Protein AF-A0A0Q0VS68-F1 (afdb_monomer_lite)

Sequence (327 aa):
MLVLKHKFIKIIAVILISSFVLSSSVYAKMQIMSDDDLTKIDAETGITIALNTDIYLKATSIGLFTTTAETSGIVLPNVVIDGTLDTTSDNFTNPSAVNVNSTLVADVGTASGKTWLNISGINIYNPIGLTSKGIYIEDGANDRILGDLYMRGVFMGRTLTNGTSGYTPPGNTQTFTMGSLPSITVAAHAGGGLDLYASLNAYINTLEYRFRPADSSNEFKVSGIYACQSFTGTVEYPSTWVGSGNLRIGNFAYNTSYAYSLGSITTTLYASMDVGTSGGKTYLCLNLPLTGSIRVNDFQMDSTGSFGPIAVDGMTMRMVKVTLYNI

Radius of gyration: 28.25 Å; chains: 1; bounding box: 96×64×67 Å

Foldseek 3Di:
DPPPPPVVVVVVVVVVVVCVVPPPPPPPDDDDDDPVVVVVDDQPFWDKDFDWDWDKDWDQKDWDAPDPVRQWTKIFGGKIKALDQDDPDSCSVPGHTFTFGWTWTFGWDDDPNWTKGKTFTGWGLGFIKIWTAQTWTRHRPDTGRFEIWIWHGKTKFAKDAQVRVSDDFPQAHGIAHEDHTWMWMWTADDPGFIWIKTWMWIWTAKTKTAGPVHDQQAIWMFGTKTAAAFWDDDQQGNNGTHHYHTKMWFQDWDWPPPPDDDDTDTDGQTWTWHWDDDPNKIKIKIWTKIWHKIKIQWTDRGPPDIPGIDIDGGDTGRGDIDMDIDD

Secondary structure (DSSP, 8-state):
--SHHHHHHHHHHHHHHHHHHT--------PPPPHHHHTT------EEEEEEEEE-EEEEEEEEESSTT--EEEEEEEEEEE---S-SS-TTSSPPPEEEEEEEEEEEEEETTEEEEEEE-----SPEEEEEEEEEEEETTEEEEEEEEEEEEEEESS-B-TTSTT---SS--S-B---SPPEEEEEEPTTSSEEEEEEE-EEEEEEEEEETTTSTTSEEEEEEEEEESEEES-TT-GGG-EEES-EEES-EEEEE--SSSS--EEEEEPEEEEEEEETTEEEEEEE--EEEEEEEEEEEETTTEE---EEEEEEEES--EEEEE--

Structure (mmCIF, N/CA/C/O backbone):
data_AF-A0A0Q0VS68-F1
#
_entry.id   AF-A0A0Q0VS68-F1
#
loop_
_atom_site.group_PDB
_atom_site.id
_atom_site.type_symbol
_atom_site.label_atom_id
_atom_site.label_alt_id
_atom_site.label_comp_id
_atom_site.label_asym_id
_atom_site.label_entity_id
_atom_site.label_seq_id
_atom_site.pdbx_PDB_ins_code
_atom_site.Cartn_x
_atom_site.Cartn_y
_atom_site.Cartn_z
_atom_site.occupancy
_atom_site.B_iso_or_equiv
_atom_site.auth_seq_id
_atom_site.auth_comp_id
_atom_site.auth_asym_id
_atom_site.auth_atom_id
_atom_site.pdbx_PDB_model_num
ATOM 1 N N . MET A 1 1 ? 70.974 -27.867 30.641 1.00 45.47 1 MET A N 1
ATOM 2 C CA . MET A 1 1 ? 70.269 -27.204 29.519 1.00 45.47 1 MET A CA 1
ATOM 3 C C . MET A 1 1 ? 68.915 -26.681 30.005 1.00 45.47 1 MET A C 1
ATOM 5 O O . MET A 1 1 ? 67.892 -27.303 29.766 1.00 45.47 1 MET A O 1
ATOM 9 N N . LEU A 1 2 ? 68.901 -25.589 30.782 1.00 44.62 2 LEU A N 1
ATOM 10 C CA . LEU A 1 2 ? 67.657 -25.027 31.343 1.00 44.62 2 LEU A CA 1
ATOM 11 C C . LEU A 1 2 ? 67.817 -23.546 31.744 1.00 44.62 2 LEU A C 1
ATOM 13 O O . LEU A 1 2 ? 67.406 -23.130 32.815 1.00 44.62 2 LEU A O 1
ATOM 17 N N . VAL A 1 3 ? 68.452 -22.740 30.883 1.00 48.78 3 VAL A N 1
ATOM 18 C CA . VAL A 1 3 ? 68.645 -21.287 31.112 1.00 48.78 3 VAL A CA 1
ATOM 19 C C . VAL A 1 3 ? 67.939 -20.430 30.041 1.00 48.78 3 VAL A C 1
ATOM 21 O O . VAL A 1 3 ? 67.778 -19.224 30.206 1.00 48.78 3 VAL A O 1
ATOM 24 N N . LEU A 1 4 ? 67.409 -21.043 28.972 1.00 47.91 4 LEU A N 1
ATOM 25 C CA . LEU A 1 4 ? 66.726 -20.328 27.881 1.00 47.91 4 LEU A CA 1
ATOM 26 C C . LEU A 1 4 ? 65.264 -19.920 28.173 1.00 47.91 4 LEU A C 1
ATOM 28 O O . LEU A 1 4 ? 64.767 -19.000 27.528 1.00 47.91 4 LEU A O 1
ATOM 32 N N . LYS A 1 5 ? 64.570 -20.523 29.154 1.00 56.03 5 LYS A N 1
ATOM 33 C CA . LYS A 1 5 ? 63.123 -20.281 29.363 1.00 56.03 5 LYS A CA 1
ATOM 34 C C . LYS A 1 5 ? 62.789 -18.875 29.894 1.00 56.03 5 LYS A C 1
ATOM 36 O O . LYS A 1 5 ? 61.820 -18.278 29.444 1.00 56.03 5 LYS A O 1
ATOM 41 N N . HIS A 1 6 ? 63.598 -18.297 30.787 1.00 58.47 6 HIS A N 1
ATOM 42 C CA . HIS A 1 6 ? 63.267 -17.000 31.402 1.00 58.47 6 HIS A CA 1
ATOM 43 C C . HIS A 1 6 ? 63.610 -15.772 30.548 1.00 58.47 6 HIS A C 1
ATOM 45 O O . HIS A 1 6 ? 62.942 -14.750 30.683 1.00 58.47 6 HIS A O 1
ATOM 51 N N . LYS A 1 7 ? 64.622 -15.838 29.670 1.00 64.50 7 LYS A N 1
ATOM 52 C CA . LYS A 1 7 ? 64.973 -14.701 28.796 1.00 64.50 7 LYS A CA 1
ATOM 53 C C . LYS A 1 7 ? 64.001 -14.565 27.621 1.00 64.50 7 LYS A C 1
ATOM 55 O O . LYS A 1 7 ? 63.600 -13.453 27.303 1.00 64.50 7 LYS A O 1
ATOM 60 N N . PHE A 1 8 ? 63.564 -15.686 27.048 1.00 72.19 8 PHE A N 1
ATOM 61 C CA . PHE A 1 8 ? 62.603 -15.702 25.944 1.00 72.19 8 PHE A CA 1
ATOM 62 C C . PHE A 1 8 ? 61.218 -15.187 26.365 1.00 72.19 8 PHE A C 1
ATOM 64 O O . PHE A 1 8 ? 60.653 -14.327 25.699 1.00 72.19 8 PHE A O 1
ATOM 71 N N . ILE A 1 9 ? 60.720 -15.619 27.531 1.00 74.88 9 ILE A N 1
ATOM 72 C CA . ILE A 1 9 ? 59.435 -15.147 28.076 1.00 74.88 9 ILE A CA 1
ATOM 73 C C . ILE A 1 9 ? 59.473 -13.640 28.377 1.00 74.88 9 ILE A C 1
ATOM 75 O O . ILE A 1 9 ? 58.505 -12.941 28.097 1.00 74.88 9 ILE A O 1
ATOM 79 N N . LYS A 1 10 ? 60.596 -13.112 28.886 1.00 72.31 10 LYS A N 1
ATOM 80 C CA . LYS A 1 10 ? 60.757 -11.667 29.126 1.00 72.31 10 LYS A CA 1
ATOM 81 C C . LYS A 1 10 ? 60.757 -10.858 27.828 1.00 72.31 10 LYS A C 1
ATOM 83 O O . LYS A 1 10 ? 60.138 -9.804 27.789 1.00 72.31 10 LYS A O 1
ATOM 88 N N . ILE A 1 11 ? 61.402 -11.355 26.771 1.00 80.19 11 ILE A N 1
ATOM 89 C CA . ILE A 1 11 ? 61.404 -10.697 25.456 1.00 80.19 11 ILE A CA 1
ATOM 90 C C . ILE A 1 11 ? 59.991 -10.684 24.863 1.00 80.19 11 ILE A C 1
ATOM 92 O O . ILE A 1 11 ? 59.531 -9.635 24.426 1.00 80.19 11 ILE A O 1
ATOM 96 N N . ILE A 1 12 ? 59.272 -11.810 24.921 1.00 78.25 12 ILE A N 1
ATOM 97 C CA . ILE A 1 12 ? 57.881 -11.882 24.450 1.00 78.25 12 ILE A CA 1
ATOM 98 C C . ILE A 1 12 ? 56.973 -10.947 25.251 1.00 78.25 12 ILE A C 1
ATOM 100 O O . ILE A 1 12 ? 56.184 -10.225 24.652 1.00 78.25 12 ILE A O 1
ATOM 104 N N . ALA A 1 13 ? 57.104 -10.907 26.579 1.00 75.75 13 ALA A N 1
ATOM 105 C CA . ALA A 1 13 ? 56.309 -10.015 27.419 1.00 75.75 13 ALA A CA 1
ATOM 106 C C . ALA A 1 13 ? 56.577 -8.535 27.102 1.00 75.75 13 ALA A C 1
ATOM 108 O O . ALA A 1 13 ? 55.637 -7.749 27.029 1.00 75.75 13 ALA A O 1
ATOM 109 N N . VAL A 1 14 ? 57.836 -8.156 26.850 1.00 76.88 14 VAL A N 1
ATOM 110 C CA . VAL A 1 14 ? 58.187 -6.788 26.442 1.00 76.88 14 VAL A CA 1
ATOM 111 C C . VAL A 1 14 ? 57.610 -6.461 25.071 1.00 76.88 14 VAL A C 1
ATOM 113 O O . VAL A 1 14 ? 57.037 -5.388 24.924 1.00 76.88 14 VAL A O 1
ATOM 116 N N . ILE A 1 15 ? 57.685 -7.368 24.091 1.00 79.00 15 ILE A N 1
ATOM 117 C CA . ILE A 1 15 ? 57.079 -7.155 22.767 1.00 79.00 15 ILE A CA 1
ATOM 118 C C . ILE A 1 15 ? 55.560 -6.980 22.897 1.00 79.00 15 ILE A C 1
ATOM 120 O O . ILE A 1 15 ? 55.031 -6.021 22.351 1.00 79.00 15 ILE A O 1
ATOM 124 N N . LEU A 1 16 ? 54.883 -7.825 23.685 1.00 72.06 16 LEU A N 1
ATOM 125 C CA . LEU A 1 16 ? 53.435 -7.756 23.922 1.00 72.06 16 LEU A CA 1
ATOM 126 C C . LEU A 1 16 ? 53.003 -6.447 24.600 1.00 72.06 16 LEU A C 1
ATOM 128 O O . LEU A 1 16 ? 52.046 -5.810 24.158 1.00 72.06 16 LEU A O 1
ATOM 132 N N . ILE A 1 17 ? 53.731 -6.015 25.632 1.00 74.56 17 ILE A N 1
ATOM 133 C CA . ILE A 1 17 ? 53.481 -4.737 26.316 1.00 74.56 17 ILE A CA 1
ATOM 134 C C . ILE A 1 17 ? 53.756 -3.566 25.365 1.00 74.56 17 ILE A C 1
ATOM 136 O O . ILE A 1 17 ? 52.960 -2.634 25.296 1.00 74.56 17 ILE A O 1
ATOM 140 N N . SER A 1 18 ? 54.828 -3.640 24.570 1.00 69.62 18 SER A N 1
ATOM 141 C CA . SER A 1 18 ? 55.156 -2.619 23.567 1.00 69.62 18 SER A CA 1
ATOM 142 C C . SER A 1 18 ? 54.061 -2.513 22.507 1.00 69.62 18 SER A C 1
ATOM 144 O O . SER A 1 18 ? 53.659 -1.408 22.173 1.00 69.62 18 SER A O 1
ATOM 146 N N . SER A 1 19 ? 53.515 -3.635 22.026 1.00 66.00 19 SER A N 1
ATOM 147 C CA . SER A 1 19 ? 52.407 -3.635 21.063 1.00 66.00 19 SER A CA 1
ATOM 148 C C . SER A 1 19 ? 51.093 -3.107 21.641 1.00 66.00 19 SER A C 1
ATOM 150 O O . SER A 1 19 ? 50.314 -2.527 20.898 1.00 66.00 19 SER A O 1
ATOM 152 N N . PHE A 1 20 ? 50.858 -3.237 22.952 1.00 59.16 20 PHE A N 1
ATOM 153 C CA . PHE A 1 20 ? 49.687 -2.638 23.603 1.00 59.16 20 PHE A CA 1
ATOM 154 C C . PHE A 1 20 ? 49.821 -1.117 23.758 1.00 59.16 20 PHE A C 1
ATOM 156 O O . PHE A 1 20 ? 48.847 -0.396 23.550 1.00 59.16 20 PHE A O 1
ATOM 163 N N . VAL A 1 21 ? 51.018 -0.616 24.079 1.00 62.47 21 VAL A N 1
ATOM 164 C CA . VAL A 1 21 ? 51.269 0.825 24.281 1.00 62.47 21 VAL A CA 1
ATOM 165 C C . VAL A 1 21 ? 51.494 1.565 22.953 1.00 62.47 21 VAL A C 1
ATOM 167 O O . VAL A 1 21 ? 51.211 2.754 22.857 1.00 62.47 21 VAL A O 1
ATOM 170 N N . LEU A 1 22 ? 51.941 0.858 21.909 1.00 58.19 22 LEU A N 1
ATOM 171 C CA . LEU A 1 22 ? 52.084 1.366 20.539 1.00 58.19 22 LEU A CA 1
ATOM 172 C C . LEU A 1 22 ? 50.840 1.128 19.675 1.00 58.19 22 LEU A C 1
ATOM 174 O O . LEU A 1 22 ? 50.915 1.297 18.458 1.00 58.19 22 LEU A O 1
ATOM 178 N N . SER A 1 23 ? 49.704 0.758 20.278 1.00 52.66 23 SER A N 1
ATOM 179 C CA . SER A 1 23 ? 48.404 0.823 19.609 1.00 52.66 23 SER A CA 1
ATOM 180 C C . SER A 1 23 ? 48.213 2.265 19.156 1.00 52.66 23 SER A C 1
ATOM 182 O O . SER A 1 23 ? 47.898 3.138 19.962 1.00 52.66 23 SER A O 1
ATOM 184 N N . SER A 1 24 ? 48.492 2.535 17.884 1.00 52.34 24 SER A N 1
ATOM 185 C CA . SER A 1 24 ? 48.284 3.834 17.273 1.00 52.34 24 SER A CA 1
ATOM 186 C C . SER A 1 24 ? 46.821 4.187 17.470 1.00 52.34 24 SER A C 1
ATOM 188 O O . SER A 1 24 ? 45.953 3.663 16.772 1.00 52.34 24 SER A O 1
ATOM 190 N N . SER A 1 25 ? 46.541 5.055 18.436 1.00 49.94 25 SER A N 1
ATOM 191 C CA . SER A 1 25 ? 45.287 5.779 18.508 1.00 49.94 25 SER A CA 1
ATOM 192 C C . SER A 1 25 ? 45.247 6.644 17.256 1.00 49.94 25 SER A C 1
ATOM 194 O O . SER A 1 25 ? 45.722 7.779 17.259 1.00 49.94 25 SER A O 1
ATOM 196 N N . VAL A 1 26 ? 44.779 6.078 16.143 1.00 50.88 26 VAL A N 1
ATOM 197 C CA . VAL A 1 26 ? 44.477 6.839 14.939 1.00 50.88 26 VAL A CA 1
ATOM 198 C C . VAL A 1 26 ? 43.289 7.706 15.321 1.00 50.88 26 VAL A C 1
ATOM 200 O O . VAL A 1 26 ? 42.133 7.310 15.217 1.00 50.88 26 VAL A O 1
ATOM 203 N N . TYR A 1 27 ? 43.586 8.883 15.863 1.00 46.97 27 TYR A N 1
ATOM 204 C CA . TYR A 1 27 ? 42.619 9.953 15.965 1.00 46.97 27 TYR A CA 1
ATOM 205 C C . TYR A 1 27 ? 42.251 10.310 14.530 1.00 46.97 27 TYR A C 1
ATOM 207 O O . TYR A 1 27 ? 43.008 10.988 13.835 1.00 46.97 27 TYR A O 1
ATOM 215 N N . ALA A 1 28 ? 41.104 9.816 14.072 1.00 46.28 28 ALA A N 1
ATOM 216 C CA . ALA A 1 28 ? 40.479 10.294 12.855 1.00 46.28 28 ALA A CA 1
ATOM 217 C C . ALA A 1 28 ? 40.094 11.761 13.089 1.00 46.28 28 ALA A C 1
ATOM 219 O O . ALA A 1 28 ? 39.030 12.078 13.619 1.00 46.28 28 ALA A O 1
ATOM 220 N N . LYS A 1 29 ? 41.011 12.676 12.774 1.00 44.31 29 LYS A N 1
ATOM 221 C CA . LYS A 1 29 ? 40.718 14.102 12.746 1.00 44.31 29 LYS A CA 1
ATOM 222 C C . LYS A 1 29 ? 40.008 14.362 11.427 1.00 44.31 29 LYS A C 1
ATOM 224 O O . LYS A 1 29 ? 40.627 14.243 10.375 1.00 44.31 29 LYS A O 1
ATOM 229 N N . MET A 1 30 ? 38.719 14.691 11.484 1.00 54.41 30 MET A N 1
ATOM 230 C CA . MET A 1 30 ? 37.996 15.173 10.308 1.00 54.41 30 MET A CA 1
ATOM 231 C C . MET A 1 30 ? 38.750 16.387 9.751 1.00 54.41 30 MET A C 1
ATOM 233 O O . MET A 1 30 ? 38.870 17.411 10.427 1.00 54.41 30 MET A O 1
ATOM 237 N N . GLN A 1 31 ? 39.321 16.247 8.557 1.00 67.88 31 GLN A N 1
ATOM 238 C CA . GLN A 1 31 ? 39.909 17.353 7.812 1.00 67.88 31 GLN A CA 1
ATOM 239 C C . GLN A 1 31 ? 38.876 17.858 6.811 1.00 67.88 31 GLN A C 1
ATOM 241 O O . GLN A 1 31 ? 38.203 17.069 6.152 1.00 67.88 31 GLN A O 1
ATOM 246 N N . ILE A 1 32 ? 38.748 19.181 6.723 1.00 73.56 32 ILE A N 1
ATOM 247 C CA . ILE A 1 32 ? 37.995 19.824 5.648 1.00 73.56 32 ILE A CA 1
ATOM 248 C C . ILE A 1 32 ? 38.706 19.483 4.339 1.00 73.56 32 ILE A C 1
ATOM 250 O O . ILE A 1 32 ? 39.902 19.742 4.197 1.00 73.56 32 ILE A O 1
ATOM 254 N N . MET A 1 33 ? 37.970 18.865 3.424 1.00 81.25 33 MET A N 1
ATOM 255 C CA . MET A 1 33 ? 38.443 18.559 2.083 1.00 81.25 33 MET A CA 1
ATOM 256 C C . MET A 1 33 ? 38.357 19.816 1.214 1.00 81.25 33 MET A C 1
ATOM 258 O O . MET A 1 33 ? 37.419 20.598 1.362 1.00 81.25 33 MET A O 1
ATOM 262 N N . SER A 1 34 ? 39.350 20.029 0.351 1.00 84.25 34 SER A N 1
ATOM 263 C CA . SER A 1 34 ? 39.340 21.144 -0.598 1.00 84.25 34 SER A CA 1
ATOM 264 C C . SER A 1 34 ? 38.355 20.877 -1.744 1.00 84.25 34 SER A C 1
ATOM 266 O O . SER A 1 34 ? 38.086 19.719 -2.062 1.00 84.25 34 SER A O 1
ATOM 268 N N . ASP A 1 35 ? 37.843 21.923 -2.396 1.00 80.38 35 ASP A N 1
ATOM 269 C CA . ASP A 1 35 ? 36.956 21.774 -3.564 1.00 80.38 35 ASP A CA 1
ATOM 270 C C . ASP A 1 35 ? 37.639 20.992 -4.706 1.00 80.38 35 ASP A C 1
ATOM 272 O O . ASP A 1 35 ? 37.019 20.158 -5.368 1.00 80.38 35 ASP A O 1
ATOM 276 N N . ASP A 1 36 ? 38.952 21.171 -4.874 1.00 78.62 36 ASP A N 1
ATOM 277 C CA . ASP A 1 36 ? 39.771 20.432 -5.843 1.00 78.62 36 ASP A CA 1
ATOM 278 C C . ASP A 1 36 ? 39.913 18.940 -5.502 1.00 78.62 36 ASP A C 1
ATOM 280 O O . ASP A 1 36 ? 40.181 18.126 -6.382 1.00 78.62 36 ASP A O 1
ATOM 284 N N . ASP A 1 37 ? 39.754 18.557 -4.236 1.00 76.50 37 ASP A N 1
ATOM 285 C CA . ASP A 1 37 ? 39.753 17.153 -3.823 1.00 76.50 37 ASP A CA 1
ATOM 286 C C . ASP A 1 37 ? 38.339 16.564 -3.834 1.00 76.50 37 ASP A C 1
ATOM 288 O O . ASP A 1 37 ? 38.176 15.398 -4.186 1.00 76.50 37 ASP A O 1
ATOM 292 N N . LEU A 1 38 ? 37.309 17.373 -3.563 1.00 72.25 38 LEU A N 1
ATOM 293 C CA . LEU A 1 38 ? 35.905 16.990 -3.746 1.00 72.25 38 LEU A CA 1
ATOM 294 C C . LEU A 1 38 ? 35.588 16.681 -5.215 1.00 72.25 38 LEU A C 1
ATOM 296 O O . LEU A 1 38 ? 34.857 15.736 -5.490 1.00 72.25 38 LEU A O 1
ATOM 300 N N . THR A 1 39 ? 36.173 17.421 -6.161 1.00 68.50 39 THR A N 1
ATOM 301 C CA . THR A 1 39 ? 36.026 17.147 -7.606 1.00 68.50 39 THR A CA 1
ATOM 302 C C . THR A 1 39 ? 36.714 15.859 -8.067 1.00 68.50 39 THR A C 1
ATOM 304 O O . THR A 1 39 ? 36.435 15.395 -9.169 1.00 68.50 39 THR A O 1
ATOM 307 N N . LYS A 1 40 ? 37.586 15.267 -7.238 1.00 65.25 40 LYS A N 1
ATOM 308 C CA . LYS A 1 40 ? 38.221 13.958 -7.480 1.00 65.25 40 LYS A CA 1
ATOM 309 C C . LYS A 1 40 ? 37.484 12.804 -6.801 1.00 65.25 40 LYS A C 1
ATOM 311 O O . LYS A 1 40 ? 37.872 11.653 -6.994 1.00 65.25 40 LYS A O 1
ATOM 316 N N . ILE A 1 41 ? 36.471 13.087 -5.979 1.00 63.06 41 ILE A N 1
ATOM 317 C CA . ILE A 1 41 ? 35.589 12.047 -5.453 1.00 63.06 41 ILE A CA 1
ATOM 318 C C . ILE A 1 41 ? 34.634 11.648 -6.575 1.00 63.06 41 ILE A C 1
ATOM 320 O O . ILE A 1 41 ? 33.580 12.255 -6.763 1.00 63.06 41 ILE A O 1
ATOM 324 N N . ASP A 1 42 ? 34.993 10.589 -7.290 1.00 59.06 42 ASP A N 1
ATOM 325 C CA . ASP A 1 42 ? 34.033 9.832 -8.078 1.00 59.06 42 ASP A CA 1
ATOM 326 C C . ASP A 1 42 ? 33.204 8.968 -7.117 1.00 59.06 42 ASP A C 1
ATOM 328 O O . ASP A 1 42 ? 33.741 8.213 -6.301 1.00 59.06 42 ASP A O 1
ATOM 332 N N . ALA A 1 43 ? 31.878 9.109 -7.163 1.00 58.31 43 ALA A N 1
ATOM 333 C CA . ALA A 1 43 ? 30.958 8.277 -6.392 1.00 58.31 43 ALA A CA 1
ATOM 334 C C . ALA A 1 43 ? 30.983 6.848 -6.959 1.00 58.31 43 ALA A C 1
ATOM 336 O O . ALA A 1 43 ? 30.153 6.483 -7.784 1.00 58.31 43 ALA A O 1
ATOM 337 N N . GLU A 1 44 ? 31.989 6.058 -6.585 1.00 56.59 44 GLU A N 1
ATOM 338 C CA . GLU A 1 44 ? 32.262 4.795 -7.277 1.00 56.59 44 GLU A CA 1
ATOM 339 C C . GLU A 1 44 ? 31.446 3.611 -6.729 1.00 56.59 44 GLU A C 1
ATOM 341 O O . GLU A 1 44 ? 31.355 2.578 -7.383 1.00 56.59 44 GLU A O 1
ATOM 346 N N . THR A 1 45 ? 30.787 3.743 -5.568 1.00 60.91 45 THR A N 1
ATOM 347 C CA . THR A 1 45 ? 29.863 2.713 -5.054 1.00 60.91 45 THR A CA 1
ATOM 348 C C . THR A 1 45 ? 28.768 3.288 -4.149 1.00 60.91 45 THR A C 1
ATOM 350 O O . THR A 1 45 ? 29.045 3.982 -3.170 1.00 60.91 45 THR A O 1
ATOM 353 N N . GLY A 1 46 ? 27.509 2.962 -4.454 1.00 69.06 46 GLY A N 1
ATOM 354 C CA . GLY A 1 46 ? 26.372 3.188 -3.565 1.00 69.06 46 GLY A CA 1
ATOM 355 C C . GLY A 1 46 ? 26.423 2.335 -2.292 1.00 69.06 46 GLY A C 1
ATOM 356 O O . GLY A 1 46 ? 27.121 1.323 -2.203 1.00 69.06 46 GLY A O 1
ATOM 357 N N . ILE A 1 47 ? 25.643 2.725 -1.288 1.00 80.50 47 ILE A N 1
ATOM 358 C CA . ILE A 1 47 ? 25.504 1.995 -0.028 1.00 80.50 47 ILE A CA 1
ATOM 359 C C . ILE A 1 47 ? 24.453 0.898 -0.211 1.00 80.50 47 ILE A C 1
ATOM 361 O O . ILE A 1 47 ? 23.296 1.172 -0.530 1.00 80.50 47 ILE A O 1
ATOM 365 N N . THR A 1 48 ? 24.841 -0.350 0.050 1.00 82.69 48 THR A N 1
ATOM 366 C CA . THR A 1 48 ? 23.913 -1.483 0.136 1.00 82.69 48 THR A CA 1
ATOM 367 C C . THR A 1 48 ? 23.768 -1.919 1.588 1.00 82.69 48 THR A C 1
ATOM 369 O O . THR A 1 48 ? 24.754 -2.251 2.244 1.00 82.69 48 THR A O 1
ATOM 372 N N . ILE A 1 49 ? 22.536 -1.938 2.089 1.00 82.94 49 ILE A N 1
ATOM 373 C CA . ILE A 1 49 ? 22.190 -2.360 3.445 1.00 82.94 49 ILE A CA 1
ATOM 374 C C . ILE A 1 49 ? 21.288 -3.588 3.346 1.00 82.94 49 ILE A C 1
ATOM 376 O O . ILE A 1 49 ? 20.151 -3.507 2.880 1.00 82.94 49 ILE A O 1
ATOM 380 N N . ALA A 1 50 ? 21.789 -4.730 3.813 1.00 83.31 50 ALA A N 1
ATOM 381 C CA . ALA A 1 50 ? 20.965 -5.913 4.018 1.00 83.31 50 ALA A CA 1
ATOM 382 C C . ALA A 1 50 ? 20.180 -5.758 5.329 1.00 83.31 50 ALA A C 1
ATOM 384 O O . ALA A 1 50 ? 20.756 -5.710 6.416 1.00 83.31 50 ALA A O 1
ATOM 385 N N . LEU A 1 51 ? 18.862 -5.668 5.214 1.00 82.19 51 LEU A N 1
ATOM 386 C CA . LEU A 1 51 ? 17.915 -5.635 6.315 1.00 82.19 51 LEU A CA 1
ATOM 387 C C . LEU A 1 51 ? 17.305 -7.027 6.443 1.00 82.19 51 LEU A C 1
ATOM 389 O O . LEU A 1 51 ? 16.638 -7.485 5.528 1.00 82.19 51 LEU A O 1
ATOM 393 N N . ASN A 1 52 ? 17.516 -7.689 7.574 1.00 83.38 52 ASN A N 1
ATOM 394 C CA . ASN A 1 52 ? 16.739 -8.858 7.972 1.00 83.38 52 ASN A CA 1
ATOM 395 C C . ASN A 1 52 ? 16.275 -8.612 9.401 1.00 83.38 52 ASN A C 1
ATOM 397 O O . ASN A 1 52 ? 16.986 -8.918 10.357 1.00 83.38 52 ASN A O 1
ATOM 401 N N . THR A 1 53 ? 15.138 -7.938 9.524 1.00 80.38 53 THR A N 1
ATOM 402 C CA . THR A 1 53 ? 14.610 -7.494 10.809 1.00 80.38 53 THR A CA 1
ATOM 403 C C . THR A 1 53 ? 13.170 -7.925 10.967 1.00 80.38 53 THR A C 1
ATOM 405 O O . THR A 1 53 ? 12.379 -7.876 10.027 1.00 80.38 53 THR A O 1
ATOM 408 N N . ASP A 1 54 ? 12.829 -8.278 12.195 1.00 83.25 54 ASP A N 1
ATOM 409 C CA . ASP A 1 54 ? 11.459 -8.495 12.613 1.00 83.25 54 ASP A CA 1
ATOM 410 C C . ASP A 1 54 ? 10.920 -7.195 13.206 1.00 83.25 54 ASP A C 1
ATOM 412 O O . ASP A 1 54 ? 11.525 -6.597 14.097 1.00 83.25 54 ASP A O 1
ATOM 416 N N . ILE A 1 55 ? 9.793 -6.734 12.677 1.00 80.31 55 ILE A N 1
ATOM 417 C CA . ILE A 1 55 ? 9.085 -5.546 13.135 1.00 80.31 55 ILE A CA 1
ATOM 418 C C . ILE A 1 55 ? 7.772 -6.004 13.754 1.00 80.31 55 ILE A C 1
ATOM 420 O O . ILE A 1 55 ? 7.025 -6.787 13.172 1.00 80.31 55 ILE A O 1
ATOM 424 N N . TYR A 1 56 ? 7.470 -5.490 14.936 1.00 77.81 56 TYR A N 1
ATOM 425 C CA . TYR A 1 56 ? 6.125 -5.524 15.484 1.00 77.81 56 TYR A CA 1
ATOM 426 C C . TYR A 1 56 ? 5.903 -4.249 16.281 1.00 77.81 56 TYR A C 1
ATOM 428 O O . TYR A 1 56 ? 6.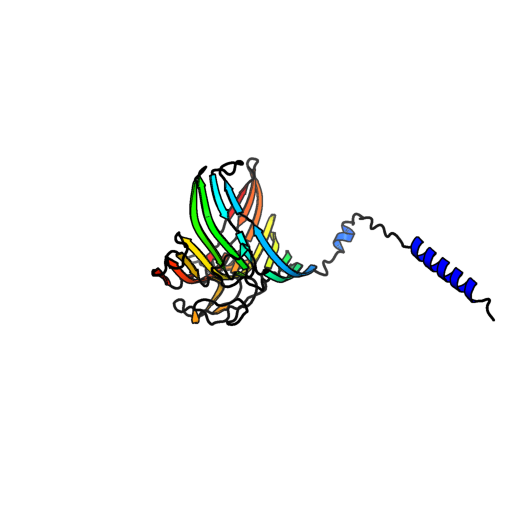819 -3.712 16.905 1.00 77.81 56 TYR A O 1
ATOM 436 N N . LEU A 1 57 ? 4.672 -3.758 16.247 1.00 83.69 57 LEU A N 1
ATOM 437 C CA . LEU A 1 57 ? 4.248 -2.632 17.061 1.00 83.69 57 LEU A CA 1
ATOM 438 C C . LEU A 1 57 ? 3.054 -3.081 17.880 1.00 83.69 57 LEU A C 1
ATOM 440 O O . LEU A 1 57 ? 2.119 -3.671 17.346 1.00 83.69 57 LEU A O 1
ATOM 444 N N . LYS A 1 58 ? 3.102 -2.787 19.177 1.00 87.81 58 LYS A N 1
ATOM 445 C CA . LYS A 1 58 ? 1.985 -2.970 20.096 1.00 87.81 58 LYS A CA 1
ATOM 446 C C . LYS A 1 58 ? 1.771 -1.663 20.830 1.00 87.81 58 LYS A C 1
ATOM 448 O O . LYS A 1 58 ? 2.684 -1.181 21.496 1.00 87.81 58 LYS A O 1
ATOM 453 N N . ALA A 1 59 ? 0.571 -1.123 20.734 1.00 88.56 59 ALA A N 1
ATOM 454 C CA . ALA A 1 59 ? 0.141 -0.002 21.545 1.00 88.56 59 ALA A CA 1
ATOM 455 C C . ALA A 1 59 ? -1.131 -0.406 22.285 1.00 88.56 59 ALA A C 1
ATOM 457 O O . ALA A 1 59 ? -2.089 -0.868 21.667 1.00 88.56 59 ALA A O 1
ATOM 458 N N . THR A 1 60 ? -1.136 -0.244 23.609 1.00 89.94 60 THR A N 1
ATOM 459 C CA . THR A 1 60 ? -2.327 -0.500 24.436 1.00 89.94 60 THR A CA 1
ATOM 460 C C . THR A 1 60 ? -3.518 0.310 23.938 1.00 89.94 60 THR A C 1
ATOM 462 O O . THR A 1 60 ? -4.630 -0.202 23.869 1.00 89.94 60 THR A O 1
ATOM 465 N N . SER A 1 61 ? -3.276 1.550 23.522 1.00 89.50 61 SER A N 1
ATOM 466 C CA . SER A 1 61 ? -4.241 2.357 22.794 1.00 89.50 61 SER A CA 1
ATOM 467 C C . SER A 1 61 ? -3.540 3.451 21.992 1.00 89.50 61 SER A C 1
ATOM 469 O O . SER A 1 61 ? -2.415 3.853 22.298 1.00 89.50 61 SER A O 1
ATOM 471 N N . ILE A 1 62 ? -4.216 3.923 20.949 1.00 91.88 62 ILE A N 1
ATOM 472 C CA . ILE A 1 62 ? -3.928 5.183 20.266 1.00 91.88 62 ILE A CA 1
ATOM 473 C C . ILE A 1 62 ? -5.219 5.994 20.302 1.00 91.88 62 ILE A C 1
ATOM 475 O O . ILE A 1 62 ? -6.269 5.486 19.912 1.00 91.88 62 ILE A O 1
ATOM 479 N N . GLY A 1 63 ? -5.151 7.239 20.769 1.00 91.81 63 GLY A N 1
ATOM 480 C CA . GLY A 1 63 ? -6.321 8.099 20.906 1.00 91.81 63 GLY A CA 1
ATOM 481 C C . GLY A 1 63 ? -6.131 9.461 20.255 1.00 91.81 63 GLY A C 1
ATOM 482 O O . GLY A 1 63 ? -5.028 10.007 20.222 1.00 91.81 63 GLY A O 1
ATOM 483 N N . LEU A 1 64 ? -7.226 10.008 19.736 1.00 93.50 64 LEU A N 1
ATOM 484 C CA . LEU A 1 64 ? -7.332 11.413 19.363 1.00 93.50 64 LEU A CA 1
ATOM 485 C C . LEU A 1 64 ? -8.340 12.062 20.299 1.00 93.50 64 LEU A C 1
ATOM 487 O O . LEU A 1 64 ? -9.540 11.798 20.206 1.00 93.50 64 LEU A O 1
ATOM 491 N N . PHE A 1 65 ? -7.830 12.906 21.188 1.00 92.88 65 PHE A N 1
ATOM 492 C CA . PHE A 1 65 ? -8.611 13.534 22.242 1.00 92.88 65 PHE A CA 1
ATOM 493 C C . PHE A 1 65 ? -8.790 15.026 21.994 1.00 92.88 65 PHE A C 1
ATOM 495 O O . PHE A 1 65 ? -7.939 15.692 21.401 1.00 92.88 65 PHE A O 1
ATOM 502 N N . THR A 1 66 ? -9.902 15.569 22.478 1.00 91.19 66 THR A N 1
ATOM 503 C CA . THR A 1 66 ? -10.197 17.005 22.375 1.00 91.19 66 THR A CA 1
ATOM 504 C C . THR A 1 66 ? -9.356 17.847 23.331 1.00 91.19 66 THR A C 1
ATOM 506 O O . THR A 1 66 ? -9.211 19.052 23.128 1.00 91.19 66 THR A O 1
ATOM 509 N N . THR A 1 67 ? -8.808 17.230 24.381 1.00 85.94 67 THR A N 1
ATOM 510 C CA . THR A 1 67 ? -7.993 17.887 25.404 1.00 85.94 67 THR A CA 1
ATOM 511 C C . THR A 1 67 ? -6.876 16.962 25.881 1.00 85.94 67 THR A C 1
ATOM 513 O O . THR A 1 67 ? -6.940 15.748 25.703 1.00 85.94 67 THR A O 1
ATOM 516 N N . THR A 1 68 ? -5.877 17.527 26.560 1.00 87.31 68 THR A N 1
ATOM 517 C CA . THR A 1 68 ? -4.788 16.768 27.200 1.00 87.31 68 THR A CA 1
ATOM 518 C C . THR A 1 68 ? -5.239 15.930 28.395 1.00 87.31 68 THR A C 1
ATOM 520 O O . THR A 1 68 ? -4.446 15.158 28.915 1.00 87.31 68 THR A O 1
ATOM 523 N N . ALA A 1 69 ? -6.470 16.119 28.878 1.00 85.56 69 ALA A N 1
ATOM 524 C CA . ALA A 1 69 ? -7.035 15.304 29.948 1.00 85.56 69 ALA A CA 1
ATOM 525 C C . ALA A 1 69 ? -7.604 13.972 29.432 1.00 85.56 69 ALA A C 1
ATOM 527 O O . ALA A 1 69 ? -8.042 13.166 30.243 1.00 85.56 69 ALA A O 1
ATOM 528 N N . GLU A 1 70 ? -7.625 13.765 28.108 1.00 88.56 70 GLU A N 1
ATOM 529 C CA . GLU A 1 70 ? -8.041 12.519 27.448 1.00 88.56 70 GLU A CA 1
ATOM 530 C C . GLU A 1 70 ? -9.474 12.063 27.779 1.00 88.56 70 GLU A C 1
ATOM 532 O O . GLU A 1 70 ? -9.847 10.933 27.529 1.00 88.56 70 GLU A O 1
ATOM 537 N N . THR A 1 71 ? -10.330 12.962 28.271 1.00 86.06 71 THR A N 1
ATOM 538 C CA . THR A 1 71 ? -11.691 12.616 28.719 1.00 86.06 71 THR 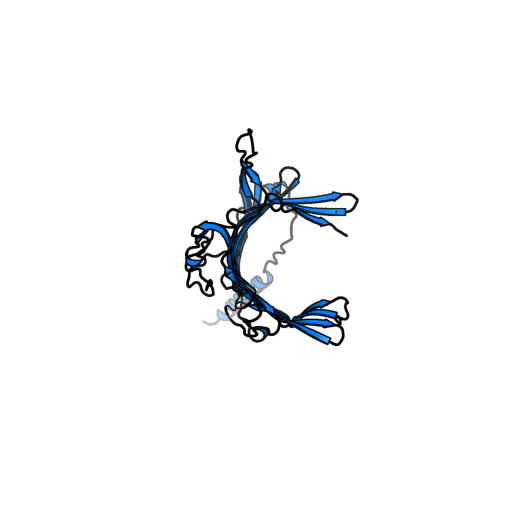A CA 1
ATOM 539 C C . THR A 1 71 ? -12.701 12.454 27.588 1.00 86.06 71 THR A C 1
ATOM 541 O O . THR A 1 71 ? -13.860 12.118 27.825 1.00 86.06 71 THR A O 1
ATOM 544 N N . SER A 1 72 ? -12.352 12.858 26.368 1.00 91.12 72 SER A N 1
ATOM 545 C CA . SER A 1 72 ? -13.263 12.788 25.228 1.00 91.12 72 SER A CA 1
ATOM 546 C C . SER A 1 72 ? -12.486 12.665 23.932 1.00 91.12 72 SER A C 1
ATOM 548 O O . SER A 1 72 ? -11.627 13.502 23.637 1.00 91.12 72 SER A O 1
ATOM 550 N N . GLY A 1 73 ? -12.783 11.636 23.150 1.00 92.19 73 GLY A N 1
ATOM 551 C CA . GLY A 1 73 ? -12.007 11.325 21.961 1.00 92.19 73 GLY A CA 1
ATOM 552 C C . GLY A 1 73 ? -12.416 10.028 21.289 1.00 92.19 73 GLY A C 1
ATOM 553 O O . GLY A 1 73 ? -13.309 9.321 21.745 1.00 92.19 73 GLY A O 1
ATOM 554 N N . ILE A 1 74 ? -11.747 9.725 20.184 1.00 93.94 74 ILE A N 1
ATOM 555 C CA . ILE A 1 74 ? -11.804 8.407 19.555 1.00 93.94 74 ILE A CA 1
ATOM 556 C C . ILE A 1 74 ? -10.572 7.620 19.975 1.00 93.94 74 ILE A C 1
ATOM 558 O O . ILE A 1 74 ? -9.451 8.124 19.880 1.00 93.94 74 ILE A O 1
ATOM 562 N N . VAL A 1 75 ? -10.784 6.386 20.419 1.00 94.19 75 VAL A N 1
ATOM 563 C CA . VAL A 1 75 ? -9.728 5.513 20.916 1.00 94.19 75 VAL A CA 1
ATOM 564 C C . VAL A 1 75 ? -9.729 4.211 20.133 1.00 94.19 75 VAL A C 1
ATOM 566 O O . VAL A 1 75 ? -10.748 3.535 19.990 1.00 94.19 75 VAL A O 1
ATOM 569 N N . LEU A 1 76 ? -8.552 3.861 19.625 1.00 93.00 76 LEU A N 1
ATOM 570 C CA . LEU A 1 76 ? -8.240 2.569 19.041 1.00 93.00 76 LEU A CA 1
ATOM 571 C C . LEU A 1 76 ? -7.476 1.777 20.105 1.00 93.00 76 LEU A C 1
ATOM 573 O O . LEU A 1 76 ? -6.285 2.030 20.301 1.00 93.00 76 LEU A O 1
ATOM 577 N N . PRO A 1 77 ? -8.122 0.860 20.835 1.00 90.94 77 PRO A N 1
ATOM 578 C CA . PRO A 1 77 ? -7.426 0.014 21.790 1.00 90.94 77 PRO A CA 1
ATOM 579 C C . PRO A 1 77 ? -6.693 -1.123 21.071 1.00 90.94 77 PRO A C 1
ATOM 581 O O . PRO A 1 77 ? -7.027 -1.499 19.940 1.00 90.94 77 PRO A O 1
ATOM 584 N N . ASN A 1 78 ? -5.707 -1.689 21.763 1.00 89.06 78 ASN A N 1
ATOM 585 C CA . ASN A 1 78 ? -4.989 -2.895 21.370 1.00 89.06 78 ASN A CA 1
ATOM 586 C C . ASN A 1 78 ? -4.478 -2.842 19.922 1.00 89.06 78 ASN A C 1
ATOM 588 O O . ASN A 1 78 ? -4.634 -3.798 19.162 1.00 89.06 78 ASN A O 1
ATOM 592 N N . VAL A 1 79 ? -3.893 -1.708 19.524 1.00 89.44 79 VAL A N 1
ATOM 593 C CA . VAL A 1 79 ? -3.373 -1.531 18.166 1.00 89.44 79 VAL A CA 1
ATOM 594 C C . VAL A 1 79 ? -2.139 -2.399 17.995 1.00 89.44 79 VAL A C 1
ATOM 596 O O . VAL A 1 79 ? -1.158 -2.280 18.736 1.00 89.44 79 VAL A O 1
ATOM 599 N N . VAL A 1 80 ? -2.187 -3.253 16.980 1.00 89.12 80 VAL A N 1
ATOM 600 C CA . VAL A 1 80 ? -1.099 -4.157 16.627 1.00 89.12 80 VAL A CA 1
ATOM 601 C C . VAL A 1 80 ? -0.743 -3.993 15.165 1.00 89.12 80 VAL A C 1
ATOM 603 O O . VAL A 1 80 ? -1.632 -4.001 14.315 1.00 89.12 80 VAL A O 1
ATOM 606 N N . ILE A 1 81 ? 0.559 -3.916 14.891 1.00 86.94 81 ILE A N 1
ATOM 607 C CA . ILE A 1 81 ? 1.127 -4.234 13.581 1.00 86.94 81 ILE A CA 1
ATOM 608 C C . ILE A 1 81 ? 1.786 -5.606 13.694 1.00 86.94 81 ILE A C 1
ATOM 610 O O . ILE A 1 81 ? 2.728 -5.765 14.477 1.00 86.94 81 ILE A O 1
ATOM 614 N N . ASP A 1 82 ? 1.291 -6.579 12.932 1.00 85.06 82 ASP A N 1
ATOM 615 C CA . ASP A 1 82 ? 1.786 -7.955 12.944 1.00 85.06 82 ASP A CA 1
ATOM 616 C C . ASP A 1 82 ? 1.883 -8.565 11.540 1.00 85.06 82 ASP A C 1
ATOM 618 O O . ASP A 1 82 ? 1.409 -8.011 10.551 1.00 85.06 82 ASP A O 1
ATOM 622 N N . GLY A 1 83 ? 2.554 -9.710 11.452 1.00 77.88 83 GLY A N 1
ATOM 623 C CA . GLY A 1 83 ? 2.627 -10.537 10.251 1.00 77.88 83 GLY A CA 1
ATOM 624 C C . GLY A 1 83 ? 1.508 -11.574 10.157 1.00 77.88 83 GLY A C 1
ATOM 625 O O . GLY A 1 83 ? 1.644 -12.547 9.413 1.00 77.88 83 GLY A O 1
ATOM 626 N N . THR A 1 84 ? 0.444 -11.446 10.957 1.00 71.75 84 THR A N 1
ATOM 627 C CA . THR A 1 84 ? -0.598 -12.473 11.031 1.00 71.75 84 THR A CA 1
ATOM 628 C C . THR A 1 84 ? -1.563 -12.317 9.864 1.00 71.75 84 THR A C 1
ATOM 630 O O . THR A 1 84 ? -1.983 -11.223 9.494 1.00 71.75 84 THR A O 1
ATOM 633 N N . LEU A 1 85 ? -1.900 -13.449 9.256 1.00 63.28 85 LEU A N 1
ATOM 634 C CA . LEU A 1 85 ? -2.537 -13.484 7.945 1.00 63.28 85 LEU A CA 1
ATOM 635 C C . LEU A 1 85 ? -4.047 -13.493 7.970 1.00 63.28 85 LEU A C 1
ATOM 637 O O . LEU A 1 85 ? -4.690 -12.918 7.093 1.00 63.28 85 LEU A O 1
ATOM 641 N N . ASP A 1 86 ? -4.589 -14.204 8.943 1.00 56.78 86 ASP A N 1
ATOM 642 C CA . ASP A 1 86 ? -5.962 -14.649 8.862 1.00 56.78 86 ASP A CA 1
ATOM 643 C C . ASP A 1 86 ? -6.447 -15.054 10.242 1.00 56.78 86 ASP A C 1
ATOM 645 O O . ASP A 1 86 ? -6.595 -16.231 10.567 1.00 56.78 86 ASP A O 1
ATOM 649 N N . THR A 1 87 ? -6.619 -14.066 11.112 1.00 53.56 87 THR A N 1
ATOM 650 C CA . THR A 1 87 ? -7.325 -14.319 12.353 1.00 53.56 87 THR A CA 1
ATOM 651 C C . THR A 1 87 ? -8.275 -13.175 12.667 1.00 53.56 87 THR A C 1
ATOM 653 O O . THR A 1 87 ? -7.927 -11.997 12.692 1.00 53.56 87 THR A O 1
ATOM 656 N N . THR A 1 88 ? -9.515 -13.547 12.971 1.00 57.31 88 THR A N 1
ATOM 657 C CA . THR A 1 88 ? -10.451 -12.712 13.723 1.00 57.31 88 THR A CA 1
ATOM 658 C C . THR A 1 88 ? -10.099 -12.716 15.212 1.00 57.31 88 THR A C 1
ATOM 660 O O . THR A 1 88 ? -10.927 -12.312 16.024 1.00 57.31 88 THR A O 1
ATOM 663 N N . SER A 1 89 ? -8.921 -13.211 15.619 1.00 59.84 89 SER A N 1
ATOM 664 C CA . SER A 1 89 ? -8.464 -13.249 17.012 1.00 59.84 89 SER A CA 1
ATOM 665 C C . SER A 1 89 ? -7.814 -11.932 17.412 1.00 59.84 89 SER A C 1
ATOM 667 O O . SER A 1 89 ? -7.389 -11.145 16.574 1.00 59.84 89 SER A O 1
ATOM 669 N N . ASP A 1 90 ? -7.825 -11.635 18.710 1.00 63.69 90 ASP A N 1
ATOM 670 C CA . ASP A 1 90 ? -7.070 -10.501 19.231 1.00 63.69 90 ASP A CA 1
ATOM 671 C C . ASP A 1 90 ? -5.579 -10.863 19.240 1.00 63.69 90 ASP A C 1
ATOM 673 O O . ASP A 1 90 ? -5.117 -11.630 20.088 1.00 63.69 90 ASP A O 1
ATOM 677 N N . ASN A 1 91 ? -4.831 -10.345 18.266 1.00 66.56 91 ASN A N 1
ATOM 678 C CA . ASN A 1 91 ? -3.395 -10.602 18.155 1.00 66.56 91 ASN A CA 1
ATOM 679 C C . ASN A 1 91 ? -2.570 -9.697 19.082 1.00 66.56 91 ASN A C 1
ATOM 681 O O . ASN A 1 91 ? -1.343 -9.770 19.085 1.00 66.56 91 ASN A O 1
ATOM 685 N N . PHE A 1 92 ? -3.217 -8.886 19.930 1.00 76.12 92 PHE A N 1
ATOM 686 C CA . PHE A 1 92 ? -2.528 -8.066 20.921 1.00 76.12 92 PHE A CA 1
ATOM 687 C C . PHE A 1 92 ? -1.765 -8.886 21.946 1.00 76.12 92 PHE A C 1
ATOM 689 O O . PHE A 1 92 ? -0.724 -8.444 22.421 1.00 76.12 92 PHE A O 1
ATOM 696 N N . THR A 1 93 ? -2.202 -10.097 22.283 1.00 78.00 93 THR A N 1
ATOM 697 C CA . THR A 1 93 ? -1.440 -10.907 23.245 1.00 78.00 93 THR A CA 1
ATOM 698 C C . THR A 1 93 ? -0.182 -11.493 22.597 1.00 78.00 93 THR A C 1
ATOM 700 O O . THR A 1 93 ? 0.910 -11.300 23.130 1.00 78.00 93 THR A O 1
ATOM 703 N N . ASN A 1 94 ? -0.313 -12.103 21.413 1.00 76.69 94 ASN A N 1
ATOM 704 C CA . ASN A 1 94 ? 0.763 -12.822 20.721 1.00 76.69 94 ASN A CA 1
ATOM 705 C C . ASN A 1 94 ? 0.838 -12.433 19.230 1.00 76.69 94 ASN A C 1
ATOM 707 O O . ASN A 1 94 ? 0.366 -13.198 18.387 1.00 76.69 94 ASN A O 1
ATOM 711 N N . PRO A 1 95 ? 1.397 -11.260 18.882 1.00 78.69 95 PRO A N 1
ATOM 712 C CA . PRO A 1 95 ? 1.525 -10.863 17.486 1.00 78.69 95 PRO A CA 1
ATOM 713 C C . PRO A 1 95 ? 2.596 -11.686 16.769 1.00 78.69 95 PRO A C 1
ATOM 715 O O . PRO A 1 95 ? 3.633 -12.023 17.344 1.00 78.69 95 PRO A O 1
ATOM 718 N N . SER A 1 96 ? 2.374 -11.953 15.485 1.00 81.38 96 SER A N 1
ATOM 719 C CA . SER A 1 96 ? 3.406 -12.503 14.603 1.00 81.38 96 SER A CA 1
ATOM 720 C C . SER A 1 96 ? 4.357 -11.392 14.152 1.00 81.38 96 SER A C 1
ATOM 722 O O . SER A 1 96 ? 3.919 -10.283 13.854 1.00 81.38 96 SER A O 1
ATOM 724 N N . ALA A 1 97 ? 5.653 -11.670 14.046 1.00 79.31 97 ALA A N 1
ATOM 725 C CA . ALA A 1 97 ? 6.599 -10.692 13.516 1.00 79.31 97 ALA A CA 1
ATOM 726 C C . ALA A 1 97 ? 6.346 -10.393 12.025 1.00 79.31 97 ALA A C 1
ATOM 728 O O . ALA A 1 97 ? 6.155 -11.305 11.216 1.00 79.31 97 ALA A O 1
ATOM 729 N N . VAL A 1 98 ? 6.418 -9.114 11.648 1.00 83.25 98 VAL A N 1
ATOM 730 C CA . VAL A 1 98 ? 6.587 -8.697 10.252 1.00 83.25 98 VAL A CA 1
ATOM 731 C C . VAL A 1 98 ? 8.067 -8.808 9.912 1.00 83.25 98 VAL A C 1
ATOM 733 O O . VAL A 1 98 ? 8.869 -7.980 10.338 1.00 83.25 98 VAL A O 1
ATOM 736 N N . ASN A 1 99 ? 8.440 -9.810 9.123 1.00 78.19 99 ASN A N 1
ATOM 737 C CA . ASN A 1 99 ? 9.814 -9.937 8.657 1.00 78.19 99 ASN A CA 1
ATOM 738 C C . ASN A 1 99 ? 10.053 -9.030 7.439 1.00 78.19 99 ASN A C 1
ATOM 740 O O . ASN A 1 99 ? 9.459 -9.217 6.368 1.00 78.19 99 ASN A O 1
ATOM 744 N N . VAL A 1 100 ? 10.942 -8.055 7.611 1.00 79.44 100 VAL A N 1
ATOM 745 C CA . VAL A 1 100 ? 11.500 -7.230 6.541 1.00 79.44 100 VAL A CA 1
ATOM 746 C C . VAL A 1 100 ? 12.863 -7.805 6.184 1.00 79.44 100 VAL A C 1
ATOM 748 O O . VAL A 1 100 ? 13.855 -7.555 6.870 1.00 79.44 100 VAL A O 1
ATOM 751 N N . ASN A 1 101 ? 12.890 -8.586 5.107 1.00 77.50 101 ASN A N 1
ATOM 752 C CA . ASN A 1 101 ? 14.105 -9.143 4.526 1.00 77.50 101 ASN A CA 1
ATOM 753 C C . ASN A 1 101 ? 14.449 -8.400 3.231 1.00 77.50 101 ASN A C 1
ATOM 755 O O . ASN A 1 101 ? 14.209 -8.902 2.145 1.00 77.50 101 ASN A O 1
ATOM 759 N N . SER A 1 102 ? 14.955 -7.177 3.332 1.00 79.31 102 SER A N 1
ATOM 760 C CA . SER A 1 102 ? 15.200 -6.304 2.184 1.00 79.31 102 SER A CA 1
ATOM 761 C C . SER A 1 102 ? 16.670 -6.039 1.946 1.00 79.31 102 SER A C 1
ATOM 763 O O . SER A 1 102 ? 17.477 -6.023 2.864 1.00 79.31 102 SER A O 1
ATOM 765 N N . THR A 1 103 ? 17.025 -5.761 0.697 1.00 83.88 103 THR A N 1
ATOM 766 C CA . THR A 1 103 ? 18.324 -5.168 0.374 1.00 83.88 103 THR A CA 1
ATOM 767 C C . THR A 1 103 ? 18.066 -3.732 -0.031 1.00 83.88 103 THR A C 1
ATOM 769 O O . THR A 1 103 ? 17.715 -3.465 -1.175 1.00 83.88 103 THR A O 1
ATOM 772 N N . LEU A 1 104 ? 18.184 -2.815 0.928 1.00 86.44 104 LEU A N 1
ATOM 773 C CA . LEU A 1 104 ? 18.070 -1.391 0.658 1.00 86.44 104 LEU A CA 1
ATOM 774 C C . LEU A 1 104 ? 19.340 -0.935 -0.064 1.00 86.44 104 LEU A C 1
ATOM 776 O O . LEU A 1 104 ? 20.440 -1.065 0.467 1.00 86.44 104 LEU A O 1
ATOM 780 N N . VAL A 1 105 ? 19.182 -0.380 -1.256 1.00 85.75 105 VAL A N 1
ATOM 781 C CA . VAL A 1 105 ? 20.268 0.201 -2.044 1.00 85.75 105 VAL A CA 1
ATOM 782 C C . VAL A 1 105 ? 20.040 1.700 -2.124 1.00 85.75 105 VAL A C 1
ATOM 784 O O . VAL A 1 105 ? 19.000 2.129 -2.625 1.00 85.75 105 VAL A O 1
ATOM 787 N N . ALA A 1 106 ? 21.000 2.478 -1.633 1.00 87.50 106 ALA A N 1
ATOM 788 C CA . ALA A 1 106 ? 21.066 3.923 -1.787 1.00 87.50 106 ALA A CA 1
ATOM 789 C C . ALA A 1 106 ? 22.290 4.262 -2.643 1.00 87.50 106 ALA A C 1
ATOM 791 O O . ALA A 1 106 ? 23.423 4.126 -2.188 1.00 87.50 106 ALA A O 1
ATOM 792 N N . ASP A 1 107 ? 22.061 4.671 -3.885 1.00 86.00 107 ASP A N 1
ATOM 793 C CA . ASP A 1 107 ? 23.113 4.879 -4.877 1.00 86.00 107 ASP A CA 1
ATOM 794 C C . ASP A 1 107 ? 23.003 6.254 -5.535 1.00 86.00 107 ASP A C 1
ATOM 796 O O . ASP A 1 107 ? 21.904 6.793 -5.688 1.00 86.00 107 ASP A O 1
ATOM 800 N N . VAL A 1 108 ? 24.145 6.815 -5.926 1.00 84.38 108 VAL A N 1
ATOM 801 C CA . VAL A 1 108 ? 24.223 8.078 -6.656 1.00 84.38 108 VAL A CA 1
ATOM 802 C C . VAL A 1 108 ? 24.675 7.784 -8.077 1.00 84.38 108 VAL A C 1
ATOM 804 O O . VAL A 1 108 ? 25.810 7.388 -8.308 1.00 84.38 108 VAL A O 1
ATOM 807 N N . GLY A 1 109 ? 23.787 8.002 -9.042 1.00 78.69 109 GLY A N 1
ATOM 808 C CA . GLY A 1 109 ? 24.058 7.726 -10.450 1.00 78.69 109 GLY A CA 1
ATOM 809 C C . GLY A 1 109 ? 23.838 8.952 -11.320 1.00 78.69 109 GLY A C 1
ATOM 810 O O . GLY A 1 109 ? 22.869 9.684 -11.136 1.00 78.69 109 GLY A O 1
ATOM 811 N N . THR A 1 110 ? 24.699 9.164 -12.314 1.00 79.75 110 THR A N 1
ATOM 812 C CA . THR A 1 110 ? 24.487 10.208 -13.325 1.00 79.75 110 THR A CA 1
ATOM 813 C C . THR A 1 110 ? 23.969 9.586 -14.615 1.00 79.75 110 THR A C 1
ATOM 815 O O . THR A 1 110 ? 24.637 8.764 -15.237 1.00 79.75 110 THR A O 1
ATOM 818 N N . ALA A 1 111 ? 22.774 9.990 -15.040 1.00 72.38 111 ALA A N 1
ATOM 819 C CA . ALA A 1 111 ? 22.159 9.541 -16.283 1.00 72.38 111 ALA A CA 1
ATOM 820 C C . ALA A 1 111 ? 21.455 10.709 -16.976 1.00 72.38 111 ALA A C 1
ATOM 822 O O . ALA A 1 111 ? 20.745 11.490 -16.341 1.00 72.38 111 ALA A O 1
ATOM 823 N N . SER A 1 112 ? 21.632 10.816 -18.297 1.00 72.19 112 SER A N 1
ATOM 824 C CA . SER A 1 112 ? 21.037 11.883 -19.123 1.00 72.19 112 SER A CA 1
ATOM 825 C C . SER A 1 112 ? 21.334 13.303 -18.608 1.00 72.19 112 SER A C 1
ATOM 827 O O . SER A 1 112 ? 20.463 14.169 -18.622 1.00 72.19 112 SER A O 1
ATOM 829 N N . GLY A 1 113 ? 22.556 13.533 -18.113 1.00 74.50 113 GLY A N 1
ATOM 830 C CA . GLY A 1 113 ? 22.997 14.838 -17.601 1.00 74.50 113 GLY A CA 1
ATOM 831 C C . GLY A 1 113 ? 22.422 15.229 -16.235 1.00 74.50 113 GLY A C 1
ATOM 832 O O . GLY A 1 113 ? 22.604 16.367 -15.813 1.00 74.50 113 GLY A O 1
ATOM 833 N N . LYS A 1 114 ? 21.735 14.312 -15.543 1.00 75.00 114 LYS A N 1
ATOM 834 C CA . LYS A 1 114 ? 21.235 14.509 -14.179 1.00 75.00 114 LYS A CA 1
ATOM 835 C C . LYS A 1 114 ? 21.888 13.515 -13.231 1.00 75.00 114 LYS A C 1
ATOM 837 O O . LYS A 1 114 ? 21.989 12.335 -13.563 1.00 75.00 114 LYS A O 1
ATOM 842 N N . THR A 1 115 ? 22.295 13.995 -12.063 1.00 82.12 115 THR A N 1
ATOM 843 C CA . THR A 1 115 ? 22.749 13.159 -10.948 1.00 82.12 115 THR A CA 1
ATOM 844 C C . THR A 1 115 ? 21.564 12.853 -10.046 1.00 82.12 115 THR A C 1
ATOM 846 O O . THR A 1 115 ? 20.847 13.759 -9.623 1.00 82.12 115 THR A O 1
ATOM 849 N N . TRP A 1 116 ? 21.358 11.573 -9.777 1.00 83.75 116 TRP A N 1
ATOM 850 C CA . TRP A 1 116 ? 20.200 11.022 -9.096 1.00 83.75 116 TRP A CA 1
ATOM 851 C C . TRP A 1 116 ? 20.633 10.303 -7.828 1.00 83.75 116 TRP A C 1
ATOM 853 O O . TRP A 1 116 ? 21.556 9.497 -7.880 1.00 83.75 116 TRP A O 1
ATOM 863 N N . LEU A 1 117 ? 19.926 10.529 -6.724 1.00 87.62 117 LEU A N 1
ATOM 864 C CA . LEU A 1 117 ? 19.987 9.668 -5.546 1.00 87.62 117 LEU A CA 1
ATOM 865 C C . LEU A 1 117 ? 18.878 8.620 -5.641 1.00 87.62 117 LEU A C 1
ATOM 867 O O . LEU A 1 117 ? 17.722 8.927 -5.352 1.00 87.62 117 LEU A O 1
ATOM 871 N N . ASN A 1 118 ? 19.215 7.399 -6.041 1.00 86.81 118 ASN A N 1
ATOM 872 C CA . ASN A 1 118 ? 18.284 6.281 -6.103 1.00 86.81 118 ASN A CA 1
ATOM 873 C C . ASN A 1 118 ? 18.258 5.520 -4.777 1.00 86.81 118 ASN A C 1
ATOM 875 O O . ASN A 1 118 ? 19.275 4.992 -4.344 1.00 86.81 118 ASN A O 1
ATOM 879 N N . ILE A 1 119 ? 17.079 5.407 -4.173 1.00 88.56 119 ILE A N 1
ATOM 880 C CA . ILE A 1 119 ? 16.814 4.587 -2.993 1.00 88.56 119 ILE A CA 1
ATOM 881 C C . ILE A 1 119 ? 15.844 3.489 -3.416 1.00 88.56 119 ILE A C 1
ATOM 883 O O . ILE A 1 119 ? 14.724 3.772 -3.835 1.00 88.56 119 ILE A O 1
ATOM 887 N N . SER A 1 120 ? 16.255 2.229 -3.331 1.00 87.00 120 SER A N 1
ATOM 888 C CA . SER A 1 120 ? 15.464 1.106 -3.839 1.00 87.00 120 SER A CA 1
ATOM 889 C C . SER A 1 120 ? 15.650 -0.167 -3.026 1.00 87.00 120 SER A C 1
ATOM 891 O O . SER A 1 120 ? 16.507 -0.238 -2.151 1.00 87.00 120 SER A O 1
ATOM 893 N N . GLY A 1 121 ? 14.834 -1.180 -3.314 1.00 80.00 121 GLY A N 1
ATOM 894 C CA . GLY A 1 121 ? 15.041 -2.533 -2.791 1.00 80.00 121 GLY A CA 1
ATOM 895 C C . GLY A 1 121 ? 14.345 -2.843 -1.467 1.00 80.00 121 GLY A C 1
ATOM 896 O O . GLY A 1 121 ? 14.570 -3.904 -0.886 1.00 80.00 121 GLY A O 1
ATOM 897 N N . ILE A 1 122 ? 13.438 -1.963 -1.034 1.00 79.44 122 ILE A N 1
ATOM 898 C CA . ILE A 1 122 ? 12.490 -2.260 0.042 1.00 79.44 122 ILE A CA 1
ATOM 899 C C . ILE A 1 122 ? 11.457 -3.261 -0.479 1.00 79.44 122 ILE A C 1
ATOM 901 O O . ILE A 1 122 ? 10.721 -2.979 -1.424 1.00 79.44 122 ILE A O 1
ATOM 905 N N . ASN A 1 123 ? 11.379 -4.422 0.158 1.00 77.12 123 ASN A N 1
ATOM 906 C CA . ASN A 1 123 ? 10.394 -5.455 -0.123 1.00 77.12 123 ASN A CA 1
ATOM 907 C C . ASN A 1 123 ? 9.887 -6.084 1.175 1.00 77.12 123 ASN A C 1
ATOM 909 O O . ASN A 1 123 ? 10.635 -6.435 2.083 1.00 77.12 123 ASN A O 1
ATOM 913 N N . ILE A 1 124 ? 8.576 -6.240 1.265 1.00 76.44 124 ILE A N 1
ATOM 914 C CA . ILE A 1 124 ? 7.962 -6.822 2.449 1.00 76.44 124 ILE A CA 1
ATOM 915 C C . ILE A 1 124 ? 7.665 -8.281 2.124 1.00 76.44 124 ILE A C 1
ATOM 917 O O . ILE A 1 124 ? 6.801 -8.588 1.297 1.00 76.44 124 ILE A O 1
ATOM 921 N N . TYR A 1 125 ? 8.459 -9.179 2.711 1.00 71.06 125 TYR A N 1
ATOM 922 C CA . TYR A 1 125 ? 8.365 -10.610 2.437 1.00 71.06 125 TYR A CA 1
ATOM 923 C C . TYR A 1 125 ? 7.150 -11.227 3.111 1.00 71.06 125 TYR A C 1
ATOM 925 O O . TYR A 1 125 ? 6.386 -11.931 2.449 1.00 71.06 125 TYR A O 1
ATOM 933 N N . ASN A 1 126 ? 6.964 -10.943 4.393 1.00 76.44 126 ASN A N 1
ATOM 934 C CA . ASN A 1 126 ? 5.773 -11.355 5.115 1.00 76.44 126 ASN A CA 1
ATOM 935 C C . ASN A 1 126 ? 4.675 -10.298 4.958 1.00 76.44 126 ASN A C 1
ATOM 937 O O . ASN A 1 126 ? 4.986 -9.131 4.756 1.00 76.44 126 ASN A O 1
ATOM 941 N N . PRO A 1 127 ? 3.396 -10.674 5.029 1.00 80.62 127 PRO A N 1
ATOM 942 C CA . PRO A 1 127 ? 2.303 -9.700 5.093 1.00 80.62 127 PRO A CA 1
ATOM 943 C C . PRO A 1 127 ? 2.528 -8.670 6.211 1.00 80.62 127 PRO A C 1
ATOM 945 O O . PRO A 1 127 ? 3.058 -9.004 7.269 1.00 80.62 127 PRO A O 1
ATOM 948 N N . ILE A 1 128 ? 2.044 -7.446 6.016 1.00 86.62 128 ILE A N 1
ATOM 949 C CA . ILE A 1 128 ? 1.754 -6.535 7.128 1.00 86.62 128 ILE A CA 1
ATOM 950 C C . ILE A 1 128 ? 0.252 -6.550 7.393 1.00 86.62 128 ILE A C 1
ATOM 952 O O . ILE A 1 128 ? -0.556 -6.421 6.469 1.00 86.62 128 ILE A O 1
ATOM 956 N N . GLY A 1 129 ? -0.107 -6.701 8.660 1.00 86.69 129 GLY A N 1
ATOM 957 C CA . GLY A 1 129 ? -1.439 -6.499 9.197 1.00 86.69 129 GLY A CA 1
ATOM 958 C C . GLY A 1 129 ? -1.474 -5.312 10.156 1.00 86.69 129 GLY A C 1
ATOM 959 O O . GLY A 1 129 ? -0.482 -4.998 10.812 1.00 86.69 129 GLY A O 1
ATOM 960 N N . LEU A 1 130 ? -2.628 -4.655 10.236 1.00 88.44 130 LEU A N 1
ATOM 961 C CA . LEU A 1 130 ? -2.989 -3.724 11.299 1.00 88.44 130 LEU A CA 1
ATOM 962 C C . LEU A 1 130 ? -4.340 -4.148 11.861 1.00 88.44 130 LEU A C 1
ATOM 964 O O . LEU A 1 130 ? -5.288 -4.351 11.105 1.00 88.44 130 LEU A O 1
ATOM 968 N N . THR A 1 131 ? -4.436 -4.271 13.181 1.00 88.31 131 THR A N 1
ATOM 969 C CA . THR A 1 131 ? -5.692 -4.621 13.853 1.00 88.31 131 THR A CA 1
ATOM 970 C C . THR A 1 131 ? -5.924 -3.724 15.061 1.00 88.31 131 THR A C 1
ATOM 972 O O . THR A 1 131 ? -4.989 -3.425 15.802 1.00 88.31 131 THR A O 1
ATOM 975 N N . SER A 1 132 ? -7.178 -3.320 15.263 1.00 90.44 132 SER A N 1
ATOM 976 C CA . SER A 1 132 ? -7.685 -2.738 16.508 1.00 90.44 132 SER A CA 1
ATOM 977 C C . SER A 1 132 ? -9.118 -3.214 16.726 1.00 90.44 132 SER A C 1
ATOM 979 O O . SER A 1 132 ? -9.919 -3.221 15.790 1.00 90.44 132 SER A O 1
ATOM 981 N N . LYS A 1 133 ? -9.442 -3.635 17.949 1.00 88.56 133 LYS A N 1
ATOM 982 C CA . LYS A 1 133 ? -10.733 -4.251 18.275 1.00 88.56 133 LYS A CA 1
ATOM 983 C C . LYS A 1 133 ? -11.461 -3.500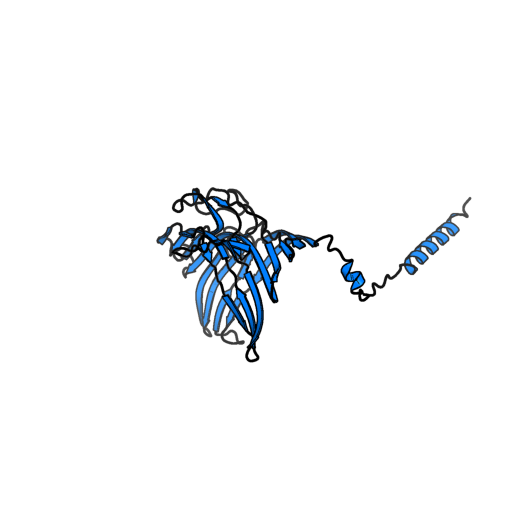 19.361 1.00 88.56 133 LYS A C 1
ATOM 985 O O . LYS A 1 133 ? -10.876 -3.222 20.398 1.00 88.56 133 LYS A O 1
ATOM 990 N N . GLY A 1 134 ? -12.747 -3.253 19.166 1.00 90.19 134 GLY A N 1
ATOM 991 C CA . GLY A 1 134 ? -13.552 -2.499 20.112 1.00 90.19 134 GLY A CA 1
ATOM 992 C C . GLY A 1 134 ? -13.176 -1.022 20.137 1.00 90.19 134 GLY A C 1
ATOM 993 O O . GLY A 1 134 ? -13.170 -0.425 21.206 1.00 90.19 134 GLY A O 1
ATOM 994 N N . ILE A 1 135 ? -12.871 -0.441 18.973 1.00 92.88 135 ILE A N 1
ATOM 995 C CA . ILE A 1 135 ? -12.716 1.006 18.789 1.00 92.88 135 ILE A CA 1
ATOM 996 C C . ILE A 1 135 ? -13.908 1.692 19.436 1.00 92.88 135 ILE A C 1
ATOM 998 O O . ILE A 1 135 ? -15.052 1.307 19.179 1.00 92.88 135 ILE A O 1
ATOM 1002 N N . TYR A 1 136 ? -13.652 2.700 20.258 1.00 93.88 136 TYR A N 1
ATOM 1003 C CA . TYR A 1 136 ? -14.694 3.376 21.009 1.00 93.88 136 TYR A CA 1
ATOM 1004 C C . TYR A 1 136 ? -14.537 4.891 20.971 1.00 93.88 136 TYR A C 1
ATOM 1006 O O . TYR A 1 136 ? -13.459 5.429 20.717 1.00 93.88 136 TYR A O 1
ATOM 1014 N N . ILE A 1 137 ? -15.656 5.576 21.186 1.00 93.56 137 ILE A N 1
ATOM 1015 C CA . ILE A 1 137 ? -15.674 6.996 21.522 1.00 93.56 137 ILE A CA 1
ATOM 1016 C C . ILE A 1 137 ? -15.804 7.094 23.032 1.00 93.56 137 ILE A C 1
ATOM 1018 O O . ILE A 1 137 ? -16.738 6.522 23.597 1.00 93.56 137 ILE A O 1
ATOM 1022 N N . GLU A 1 138 ? -14.891 7.830 23.643 1.00 92.50 138 GLU A N 1
ATOM 1023 C CA . GLU A 1 138 ? -14.984 8.259 25.031 1.00 92.50 138 GLU A CA 1
ATOM 1024 C C . GLU A 1 138 ? -15.699 9.614 25.072 1.00 92.50 138 GLU A C 1
ATOM 1026 O O . GLU A 1 138 ? -15.357 10.536 24.325 1.00 92.50 138 GLU A O 1
ATOM 1031 N N . ASP A 1 139 ? -16.724 9.722 25.912 1.00 88.31 139 ASP A N 1
ATOM 1032 C CA . ASP A 1 139 ? -17.482 10.949 26.168 1.00 88.31 139 ASP A CA 1
ATOM 1033 C C . ASP A 1 139 ? -17.655 11.128 27.683 1.00 88.31 139 ASP A C 1
ATOM 1035 O O . ASP A 1 139 ? -18.680 10.785 28.290 1.00 88.31 139 ASP A O 1
ATOM 1039 N N . GLY A 1 140 ? -16.578 11.591 28.317 1.00 83.69 140 GLY A N 1
ATOM 1040 C CA . GLY A 1 140 ? -16.482 11.802 29.752 1.00 83.69 140 GLY A CA 1
ATOM 1041 C C . GLY A 1 140 ? -16.444 10.481 30.509 1.00 83.69 140 GLY A C 1
ATOM 1042 O O . GLY A 1 140 ? -15.389 9.897 30.693 1.00 83.69 140 GLY A O 1
ATOM 1043 N N . ALA A 1 141 ? -17.604 10.032 30.986 1.00 81.44 141 ALA A N 1
ATOM 1044 C CA . ALA A 1 141 ? -17.742 8.786 31.746 1.00 81.44 141 ALA A CA 1
ATOM 1045 C C . ALA A 1 141 ? -18.355 7.638 30.925 1.00 81.44 141 ALA A C 1
ATOM 1047 O O . ALA A 1 141 ? -18.635 6.575 31.478 1.00 81.44 141 ALA A O 1
ATOM 1048 N N . ASN A 1 142 ? -18.641 7.863 29.638 1.00 87.62 142 ASN A N 1
ATOM 1049 C CA . ASN A 1 142 ? -19.333 6.897 28.793 1.00 87.62 142 ASN A CA 1
ATOM 1050 C C . ASN A 1 142 ? -18.460 6.460 27.621 1.00 87.62 142 ASN A C 1
ATOM 1052 O O . ASN A 1 142 ? -18.072 7.292 26.802 1.00 87.62 142 ASN A O 1
ATOM 1056 N N . ASP A 1 143 ? -18.303 5.146 27.474 1.00 90.69 143 ASP A N 1
ATOM 1057 C CA . ASP A 1 143 ? -17.663 4.545 26.308 1.00 90.69 143 ASP A CA 1
ATOM 1058 C C . ASP A 1 143 ? -18.709 4.013 25.332 1.00 90.69 143 ASP A C 1
ATOM 1060 O O . ASP A 1 143 ? -19.615 3.244 25.680 1.00 90.69 143 ASP A O 1
ATOM 1064 N N . ARG A 1 144 ? -18.569 4.393 24.063 1.00 91.94 144 ARG A N 1
ATOM 1065 C CA . ARG A 1 144 ? -19.391 3.885 22.963 1.00 91.94 144 ARG A CA 1
ATOM 1066 C C . ARG A 1 144 ? -18.529 3.104 21.992 1.00 91.94 144 ARG A C 1
ATOM 1068 O O . ARG A 1 144 ? -17.868 3.690 21.141 1.00 91.94 144 ARG A O 1
ATOM 1075 N N . ILE A 1 145 ? -18.585 1.778 22.091 1.00 92.06 145 ILE A N 1
ATOM 1076 C CA . ILE A 1 145 ? -17.925 0.876 21.142 1.00 92.06 145 ILE A CA 1
ATOM 1077 C C . ILE A 1 145 ? -18.575 1.022 19.764 1.00 92.06 145 ILE A C 1
ATOM 1079 O O . ILE A 1 145 ? -19.777 0.784 19.615 1.00 92.06 145 ILE A O 1
ATOM 1083 N N . LEU A 1 146 ? -17.759 1.374 18.777 1.00 91.69 146 LEU A N 1
ATOM 1084 C CA . LEU A 1 146 ? -18.118 1.520 17.374 1.00 91.69 146 LEU A CA 1
ATOM 1085 C C . LEU A 1 146 ? -17.960 0.200 16.610 1.00 91.69 146 LEU A C 1
ATOM 1087 O O . LEU A 1 146 ? -18.855 -0.181 15.855 1.00 91.69 146 LEU A O 1
ATOM 1091 N N . GLY A 1 147 ? -16.846 -0.508 16.827 1.00 92.12 147 GLY A N 1
ATOM 1092 C CA . GLY A 1 147 ? -16.519 -1.690 16.036 1.00 92.12 147 GLY A CA 1
ATOM 1093 C C . GLY A 1 147 ? -15.042 -2.070 16.034 1.00 92.12 147 GLY A C 1
ATOM 1094 O O . GLY A 1 147 ? -14.273 -1.624 16.883 1.00 92.12 147 GLY A O 1
ATOM 1095 N N . ASP A 1 148 ? -14.652 -2.862 15.041 1.00 91.38 148 ASP A N 1
ATOM 1096 C CA . ASP A 1 148 ? -13.283 -3.339 14.843 1.00 91.38 148 ASP A CA 1
ATOM 1097 C C . ASP A 1 148 ? -12.726 -2.869 13.497 1.00 91.38 148 ASP A C 1
ATOM 1099 O O . ASP A 1 148 ? -13.458 -2.797 12.511 1.00 91.38 148 ASP A O 1
ATOM 1103 N N . LEU A 1 149 ? -11.418 -2.621 13.437 1.00 90.88 149 LEU A N 1
ATOM 1104 C CA . LEU A 1 149 ? -10.684 -2.301 12.216 1.00 90.88 149 LEU A CA 1
ATOM 1105 C C . LEU A 1 149 ? -9.629 -3.369 11.936 1.00 90.88 149 LEU A C 1
ATOM 1107 O O . LEU A 1 149 ? -8.807 -3.689 12.799 1.00 90.88 149 LEU A O 1
ATOM 1111 N N . TYR A 1 150 ? -9.602 -3.839 10.693 1.00 88.88 150 TYR A N 1
ATOM 1112 C CA . TYR A 1 150 ? -8.615 -4.778 10.190 1.00 88.88 150 TYR A CA 1
ATOM 1113 C C . TYR A 1 150 ? -8.074 -4.314 8.835 1.00 88.88 150 TYR A C 1
ATOM 1115 O O . TYR A 1 150 ? -8.815 -4.053 7.890 1.00 88.88 150 TYR A O 1
ATOM 1123 N N . MET A 1 151 ? -6.755 -4.278 8.713 1.00 89.69 151 MET A N 1
ATOM 1124 C CA . MET A 1 151 ? -6.048 -4.274 7.438 1.00 89.69 151 MET A CA 1
ATOM 1125 C C . MET A 1 151 ? -5.185 -5.526 7.419 1.00 89.69 151 MET A C 1
ATOM 1127 O O . MET A 1 151 ? -4.411 -5.740 8.346 1.00 89.69 151 MET A O 1
ATOM 1131 N N . ARG A 1 152 ? -5.321 -6.377 6.405 1.00 85.75 152 ARG A N 1
ATOM 1132 C CA . ARG A 1 152 ? -4.629 -7.671 6.361 1.00 85.75 152 ARG A CA 1
ATOM 1133 C C . ARG A 1 152 ? -3.879 -7.852 5.057 1.00 85.75 152 ARG A C 1
ATOM 1135 O O . ARG A 1 152 ? -4.347 -7.435 3.996 1.00 85.75 152 ARG A O 1
ATOM 1142 N N . GLY A 1 153 ? -2.748 -8.548 5.145 1.00 83.62 153 GLY A N 1
ATOM 1143 C CA . GLY A 1 153 ? -2.002 -9.021 3.986 1.00 83.62 153 GLY A CA 1
ATOM 1144 C C . GLY A 1 153 ? -1.546 -7.895 3.070 1.00 83.62 153 GLY A C 1
ATOM 1145 O O . GLY A 1 153 ? -1.798 -7.963 1.870 1.00 83.62 153 GLY A O 1
ATOM 1146 N N . VAL A 1 154 ? -0.927 -6.851 3.627 1.00 87.81 154 VAL A N 1
ATOM 1147 C CA . VAL A 1 154 ? -0.261 -5.818 2.831 1.00 87.81 154 VAL A CA 1
ATOM 1148 C C . VAL A 1 154 ? 1.096 -6.350 2.382 1.00 87.81 154 VAL A C 1
ATOM 1150 O O . VAL A 1 154 ? 1.955 -6.664 3.204 1.00 87.81 154 VAL A O 1
ATOM 1153 N N . PHE A 1 155 ? 1.294 -6.424 1.074 1.00 86.62 155 PHE A N 1
ATOM 1154 C CA . PHE A 1 155 ? 2.547 -6.793 0.433 1.00 86.62 155 PHE A CA 1
ATOM 1155 C C . PHE A 1 155 ? 2.990 -5.673 -0.495 1.00 86.62 155 PHE A C 1
ATOM 1157 O O . PHE A 1 155 ? 2.183 -5.097 -1.226 1.00 86.62 155 PHE A O 1
ATOM 1164 N N . MET A 1 156 ? 4.292 -5.405 -0.504 1.00 86.38 156 MET A N 1
ATOM 1165 C CA . MET A 1 156 ? 4.908 -4.444 -1.411 1.00 86.38 156 MET A CA 1
ATOM 1166 C C . MET A 1 156 ? 6.237 -4.989 -1.902 1.00 86.38 156 MET A C 1
ATOM 1168 O O . MET A 1 156 ? 6.987 -5.600 -1.138 1.00 86.38 156 MET A O 1
ATOM 1172 N N . GLY A 1 157 ? 6.554 -4.735 -3.167 1.00 79.94 157 GLY A N 1
ATOM 1173 C CA . GLY A 1 157 ? 7.901 -4.988 -3.656 1.00 79.94 157 GLY A CA 1
ATOM 1174 C C . GLY A 1 157 ? 8.252 -6.461 -3.847 1.00 79.94 157 GLY A C 1
ATOM 1175 O O . GLY A 1 157 ? 9.433 -6.803 -3.804 1.00 79.94 157 GLY A O 1
ATOM 1176 N N . ARG A 1 158 ? 7.262 -7.339 -4.068 1.00 80.06 158 ARG A N 1
ATOM 1177 C CA . ARG A 1 158 ? 7.507 -8.741 -4.448 1.00 80.06 158 ARG A CA 1
ATOM 1178 C C . ARG A 1 158 ? 6.452 -9.308 -5.395 1.00 80.06 158 ARG A C 1
ATOM 1180 O O . ARG A 1 158 ? 5.337 -8.796 -5.482 1.00 80.06 158 ARG A O 1
ATOM 1187 N N . THR A 1 159 ? 6.825 -10.372 -6.107 1.00 86.50 159 THR A N 1
ATOM 1188 C CA . THR A 1 159 ? 5.905 -11.134 -6.958 1.00 86.50 159 THR A CA 1
ATOM 1189 C C . THR A 1 159 ? 5.105 -12.057 -6.053 1.00 86.50 159 THR A C 1
ATOM 1191 O O . THR A 1 159 ? 5.678 -12.730 -5.191 1.00 86.50 159 THR A O 1
ATOM 1194 N N . LEU A 1 160 ? 3.791 -12.075 -6.244 1.00 85.06 160 LEU A N 1
ATOM 1195 C CA . LEU A 1 160 ? 2.862 -12.900 -5.483 1.00 85.06 160 LEU A CA 1
ATOM 1196 C C . LEU A 1 160 ? 2.276 -13.936 -6.433 1.00 85.06 160 LEU A C 1
ATOM 1198 O O . LEU A 1 160 ? 1.593 -13.599 -7.392 1.00 85.06 160 LEU A O 1
ATOM 1202 N N . THR A 1 161 ? 2.587 -15.202 -6.194 1.00 85.88 161 THR A N 1
ATOM 1203 C CA . THR A 1 161 ? 1.983 -16.337 -6.908 1.00 85.88 161 THR A CA 1
ATOM 1204 C C . THR A 1 161 ? 1.084 -17.091 -5.944 1.00 85.88 161 THR A C 1
ATOM 1206 O O . THR A 1 161 ? 1.381 -17.115 -4.748 1.00 85.88 161 THR A O 1
ATOM 1209 N N . ASN A 1 162 ? 0.016 -17.718 -6.439 1.00 75.00 162 ASN A N 1
ATOM 1210 C CA . ASN A 1 162 ? -0.813 -18.603 -5.625 1.00 75.00 162 ASN A CA 1
ATOM 1211 C C . ASN A 1 162 ? 0.068 -19.631 -4.881 1.00 75.00 162 ASN A C 1
ATOM 1213 O O . ASN A 1 162 ? 0.910 -20.286 -5.495 1.00 75.00 162 ASN A O 1
ATOM 1217 N N . GLY A 1 163 ? -0.065 -19.705 -3.553 1.00 71.56 163 GLY A N 1
ATOM 1218 C CA . GLY A 1 163 ? 0.816 -20.489 -2.675 1.00 71.56 163 GLY A CA 1
ATOM 1219 C C . GLY A 1 163 ? 2.009 -19.727 -2.078 1.00 71.56 163 GLY A C 1
ATOM 1220 O O . GLY A 1 163 ? 2.757 -20.295 -1.284 1.00 71.56 163 GLY A O 1
ATOM 1221 N N . THR A 1 164 ? 2.194 -18.441 -2.400 1.00 78.88 164 THR A N 1
ATOM 1222 C CA . THR A 1 164 ? 3.110 -17.574 -1.639 1.00 78.88 164 THR A CA 1
ATOM 1223 C C . THR A 1 164 ? 2.627 -17.525 -0.192 1.00 78.88 164 THR A C 1
ATOM 1225 O O . THR A 1 164 ? 1.447 -17.281 0.049 1.00 78.88 164 THR A O 1
ATOM 1228 N N . SER A 1 165 ? 3.522 -17.772 0.771 1.00 73.62 165 SER A N 1
ATOM 1229 C CA . SER A 1 165 ? 3.156 -17.755 2.192 1.00 73.62 165 SER A CA 1
ATOM 1230 C C . SER A 1 165 ? 2.475 -16.436 2.538 1.00 73.62 165 SER A C 1
ATOM 1232 O O . SER A 1 165 ? 3.036 -15.359 2.324 1.00 73.62 165 SER A O 1
ATOM 1234 N N . GLY A 1 166 ? 1.240 -16.533 3.019 1.00 67.56 166 GLY A N 1
ATOM 1235 C CA . GLY A 1 166 ? 0.451 -15.373 3.379 1.00 67.56 166 GLY A CA 1
ATOM 1236 C C . GLY A 1 166 ? -0.248 -14.615 2.261 1.00 67.56 166 GLY A C 1
ATOM 1237 O O . GLY A 1 166 ? -0.884 -13.587 2.488 1.00 67.56 166 GLY A O 1
ATOM 1238 N N . TYR A 1 167 ? -0.180 -15.137 1.053 1.00 74.19 167 TYR A N 1
ATOM 1239 C CA . TYR A 1 167 ? -0.943 -14.643 -0.068 1.00 74.19 167 TYR A CA 1
ATOM 1240 C C . TYR A 1 167 ? -2.022 -15.666 -0.419 1.00 74.19 167 TYR A C 1
ATOM 1242 O O . TYR A 1 167 ? -1.766 -16.643 -1.122 1.00 74.19 167 TYR A O 1
ATOM 1250 N N . THR A 1 168 ? -3.235 -15.412 0.063 1.00 74.75 168 THR A N 1
ATOM 1251 C CA . THR A 1 168 ? -4.436 -16.167 -0.311 1.00 74.75 168 THR A CA 1
ATOM 1252 C C . THR A 1 168 ? -5.456 -15.179 -0.851 1.00 74.75 168 THR A C 1
ATOM 1254 O O . THR A 1 168 ? -6.375 -14.782 -0.134 1.00 74.75 168 THR A O 1
ATOM 1257 N N . PRO A 1 169 ? -5.255 -14.684 -2.079 1.00 74.88 169 PRO A N 1
ATOM 1258 C CA . PRO A 1 169 ? -6.153 -13.698 -2.630 1.00 74.88 169 PRO A CA 1
ATOM 1259 C C . PRO A 1 169 ? -7.569 -14.250 -2.791 1.00 74.88 169 PRO A C 1
ATOM 1261 O O . PRO A 1 169 ? -7.748 -15.342 -3.336 1.00 74.88 169 PRO A O 1
ATOM 1264 N N . PRO A 1 170 ? -8.594 -13.500 -2.365 1.00 76.00 170 PRO A N 1
ATOM 1265 C CA . PRO A 1 170 ? -9.961 -13.875 -2.656 1.00 76.00 170 PRO A CA 1
ATOM 1266 C C . PRO A 1 170 ? -10.163 -13.816 -4.172 1.00 76.00 170 PRO A C 1
ATOM 1268 O O . PRO A 1 170 ? -9.809 -12.831 -4.814 1.00 76.00 170 PRO A O 1
ATOM 1271 N N . GLY A 1 171 ? -10.668 -14.906 -4.750 1.00 72.69 171 GLY A N 1
ATOM 1272 C CA . GLY A 1 171 ? -11.058 -14.999 -6.160 1.00 72.69 171 GLY A CA 1
ATOM 1273 C C . GLY A 1 171 ? -9.921 -15.068 -7.189 1.00 72.69 171 GLY A C 1
ATOM 1274 O O . GLY A 1 171 ? -10.106 -15.708 -8.223 1.00 72.69 171 GLY A O 1
ATOM 1275 N N . ASN A 1 172 ? -8.751 -14.474 -6.942 1.00 75.69 172 ASN A N 1
ATOM 1276 C CA . ASN A 1 172 ? -7.627 -14.514 -7.882 1.00 75.69 172 ASN A CA 1
ATOM 1277 C C . ASN A 1 172 ? -6.801 -15.803 -7.720 1.00 75.69 172 ASN A C 1
ATOM 1279 O O . ASN A 1 172 ? -6.436 -16.187 -6.620 1.00 75.69 172 ASN A O 1
ATOM 1283 N N . THR A 1 173 ? -6.465 -16.472 -8.819 1.00 77.81 173 THR A N 1
ATOM 1284 C CA . THR A 1 173 ? -5.585 -17.661 -8.803 1.00 77.81 173 THR A CA 1
ATOM 1285 C C . THR A 1 173 ? -4.281 -17.448 -9.570 1.00 77.81 173 THR A C 1
ATOM 1287 O O . THR A 1 173 ? -3.434 -18.340 -9.612 1.00 77.81 173 THR A O 1
ATOM 1290 N N . GLN A 1 174 ? -4.114 -16.267 -10.164 1.00 82.44 174 GLN A N 1
ATOM 1291 C CA . GLN A 1 174 ? -3.007 -15.907 -11.035 1.00 82.44 174 GLN A CA 1
ATOM 1292 C C . GLN A 1 174 ? -1.843 -15.283 -10.267 1.00 82.44 174 GLN A C 1
ATOM 1294 O O . GLN A 1 174 ? -1.953 -14.866 -9.113 1.00 82.44 174 GLN A O 1
ATOM 1299 N N . THR A 1 175 ? -0.706 -15.187 -10.954 1.00 81.81 175 THR A N 1
ATOM 1300 C CA . THR A 1 175 ? 0.470 -14.481 -10.457 1.00 81.81 175 THR A CA 1
ATOM 1301 C C . THR A 1 175 ? 0.322 -12.972 -10.636 1.00 81.81 175 THR A C 1
ATOM 1303 O O . THR A 1 175 ? 0.167 -12.462 -11.746 1.00 81.81 175 THR A O 1
ATOM 1306 N N . PHE A 1 176 ? 0.469 -12.241 -9.537 1.00 83.94 176 PHE A N 1
ATOM 1307 C CA . PHE A 1 176 ? 0.686 -10.804 -9.522 1.00 83.94 176 PHE A CA 1
ATOM 1308 C C . PHE A 1 176 ? 2.191 -10.527 -9.590 1.00 83.94 176 PHE A C 1
ATOM 1310 O O . PHE A 1 176 ? 2.920 -10.685 -8.606 1.00 83.94 176 PHE A O 1
ATOM 1317 N N . THR A 1 177 ? 2.672 -10.170 -10.781 1.00 83.75 177 THR A N 1
ATOM 1318 C CA . THR A 1 177 ? 4.108 -10.053 -11.058 1.00 83.75 177 THR A CA 1
ATOM 1319 C C . THR A 1 177 ? 4.593 -8.637 -10.798 1.00 83.75 177 THR A C 1
ATOM 1321 O O . THR A 1 177 ? 3.977 -7.661 -11.227 1.00 83.75 177 THR A O 1
ATOM 1324 N N . MET A 1 178 ? 5.734 -8.517 -10.128 1.00 70.81 178 MET A N 1
ATOM 1325 C CA . MET A 1 178 ? 6.427 -7.240 -10.025 1.00 70.81 178 MET A CA 1
ATOM 1326 C C . MET A 1 178 ? 6.897 -6.692 -11.363 1.00 70.81 178 MET A C 1
ATOM 1328 O O . MET A 1 178 ? 7.286 -7.440 -12.256 1.00 70.81 178 MET A O 1
ATOM 1332 N N . GLY A 1 179 ? 6.995 -5.364 -11.433 1.00 71.19 179 GLY A N 1
ATOM 1333 C CA . GLY A 1 179 ? 8.010 -4.733 -12.268 1.00 71.19 179 GLY A CA 1
ATOM 1334 C C . GLY A 1 179 ? 9.393 -4.804 -11.609 1.00 71.19 179 GLY A C 1
ATOM 1335 O O . GLY A 1 179 ? 9.887 -5.868 -11.244 1.00 71.19 179 GLY A O 1
ATOM 1336 N N . SER A 1 180 ? 10.023 -3.646 -11.444 1.00 78.19 180 SER A N 1
ATOM 1337 C CA . SER A 1 180 ? 11.255 -3.482 -10.667 1.00 78.19 180 SER A CA 1
ATOM 1338 C C . SER A 1 180 ? 10.969 -3.430 -9.164 1.00 78.19 180 SER A C 1
ATOM 1340 O O . SER A 1 180 ? 9.842 -3.149 -8.760 1.00 78.19 180 SER A O 1
ATOM 1342 N N . LEU A 1 181 ? 11.990 -3.620 -8.322 1.00 82.19 181 LEU A N 1
ATOM 1343 C CA . LEU A 1 181 ? 11.865 -3.328 -6.889 1.00 82.19 181 LEU A CA 1
ATOM 1344 C C . LEU A 1 181 ? 11.357 -1.891 -6.674 1.00 82.19 181 LEU A C 1
ATOM 1346 O O . LEU A 1 181 ? 11.676 -1.018 -7.493 1.00 82.19 181 LEU A O 1
ATOM 1350 N N . PRO A 1 182 ? 10.573 -1.631 -5.610 1.00 87.19 182 PRO A N 1
ATOM 1351 C CA . PRO A 1 182 ? 10.116 -0.291 -5.315 1.00 87.19 182 PRO A CA 1
ATOM 1352 C C . PRO A 1 182 ? 11.313 0.632 -5.163 1.00 87.19 182 PRO A C 1
ATOM 1354 O O . PRO A 1 182 ? 12.338 0.262 -4.577 1.00 87.19 182 PRO A O 1
ATOM 1357 N N . SER A 1 183 ? 11.178 1.823 -5.720 1.00 88.12 183 SER A N 1
ATOM 1358 C CA . SER A 1 183 ? 12.234 2.818 -5.718 1.00 88.12 183 SER A CA 1
ATOM 1359 C C . SER A 1 183 ? 11.654 4.198 -5.513 1.00 88.12 183 SER A C 1
ATOM 1361 O O . SER A 1 183 ? 10.534 4.485 -5.936 1.00 88.12 183 SER A O 1
ATOM 1363 N N . ILE A 1 184 ? 12.439 5.042 -4.863 1.00 89.81 184 ILE A N 1
ATOM 1364 C CA . ILE A 1 184 ? 12.283 6.486 -4.826 1.00 89.81 184 ILE A CA 1
ATOM 1365 C C . ILE A 1 184 ? 13.586 7.051 -5.352 1.00 89.81 184 ILE A C 1
ATOM 1367 O O . ILE A 1 184 ? 14.669 6.561 -5.034 1.00 89.81 184 ILE A O 1
ATOM 1371 N N . THR A 1 185 ? 13.519 8.090 -6.157 1.00 87.06 185 THR A N 1
ATOM 1372 C CA . THR A 1 185 ? 14.727 8.790 -6.549 1.00 87.06 185 THR A CA 1
ATOM 1373 C C . THR A 1 185 ? 14.466 10.255 -6.729 1.00 87.06 185 THR A C 1
ATOM 1375 O O . THR A 1 185 ? 13.369 10.675 -7.097 1.00 87.06 185 THR A O 1
ATOM 1378 N N . VAL A 1 186 ? 15.515 11.010 -6.449 1.00 88.56 186 VAL A N 1
ATOM 1379 C CA . VAL A 1 186 ? 15.505 12.454 -6.432 1.00 88.56 186 VAL A CA 1
ATOM 1380 C C . VAL A 1 186 ? 16.686 12.972 -7.246 1.00 88.56 186 VAL A C 1
ATOM 1382 O O . VAL A 1 186 ? 17.787 12.430 -7.147 1.00 88.56 186 VAL A O 1
ATOM 1385 N N . ALA A 1 187 ? 16.469 14.021 -8.032 1.00 85.94 187 ALA A N 1
ATOM 1386 C CA . ALA A 1 187 ? 17.531 14.828 -8.633 1.00 85.94 187 ALA A CA 1
ATOM 1387 C C . ALA A 1 187 ? 17.153 16.305 -8.627 1.00 85.94 187 ALA A C 1
ATOM 1389 O O . ALA A 1 187 ? 16.013 16.668 -8.355 1.00 85.94 187 ALA A O 1
ATOM 1390 N N . ALA A 1 188 ? 18.107 17.163 -8.975 1.00 81.94 188 ALA A N 1
ATOM 1391 C CA . ALA A 1 188 ? 17.824 18.567 -9.234 1.00 81.94 188 ALA A CA 1
ATOM 1392 C C . ALA A 1 188 ? 16.888 18.731 -10.448 1.00 81.94 188 ALA A C 1
ATOM 1394 O O . ALA A 1 188 ? 17.103 18.124 -11.503 1.00 81.94 188 ALA A O 1
ATOM 1395 N N . HIS A 1 189 ? 15.873 19.585 -10.305 1.00 78.81 189 HIS A N 1
ATOM 1396 C CA . HIS A 1 189 ? 15.021 20.009 -11.412 1.00 78.81 189 HIS A CA 1
ATOM 1397 C C . HIS A 1 189 ? 15.672 21.165 -12.187 1.00 78.81 189 HIS A C 1
ATOM 1399 O O . HIS A 1 189 ? 16.330 22.041 -11.617 1.00 78.81 189 HIS A O 1
ATOM 1405 N N . ALA A 1 190 ? 15.482 21.187 -13.508 1.00 70.00 190 ALA A N 1
ATOM 1406 C CA . ALA A 1 190 ? 15.997 22.262 -14.349 1.00 70.00 190 ALA A CA 1
ATOM 1407 C C . ALA A 1 190 ? 15.249 23.572 -14.047 1.00 70.00 190 ALA A C 1
ATOM 1409 O O . ALA A 1 190 ? 14.046 23.658 -14.263 1.00 70.00 190 ALA A O 1
ATOM 1410 N N . GLY A 1 191 ? 15.964 24.594 -13.569 1.00 66.38 191 GLY A N 1
ATOM 1411 C CA . GLY A 1 191 ? 15.367 25.879 -13.177 1.00 66.38 191 GLY A CA 1
ATOM 1412 C C . GLY A 1 191 ? 15.071 26.030 -11.680 1.00 66.38 191 GLY A C 1
ATOM 1413 O O . GLY A 1 191 ? 14.556 27.072 -11.289 1.00 66.38 191 GLY A O 1
ATOM 1414 N N . GLY A 1 192 ? 15.446 25.046 -10.851 1.00 68.88 192 GLY A N 1
ATOM 1415 C CA . GLY A 1 192 ? 15.274 25.070 -9.393 1.00 68.88 192 GLY A CA 1
ATOM 1416 C C . GLY A 1 192 ? 14.277 24.018 -8.896 1.00 68.88 192 GLY A C 1
ATOM 1417 O O . GLY A 1 192 ? 13.367 23.629 -9.623 1.00 68.88 192 GLY A O 1
ATOM 1418 N N . GLY A 1 193 ? 14.470 23.541 -7.663 1.00 77.19 193 GLY A N 1
ATOM 1419 C CA . GLY A 1 193 ? 13.664 22.477 -7.051 1.00 77.19 193 GLY A CA 1
ATOM 1420 C C . GLY A 1 193 ? 14.217 21.064 -7.277 1.00 77.19 193 GLY A C 1
ATOM 1421 O O . GLY A 1 193 ? 15.359 20.881 -7.708 1.00 77.19 193 GLY A O 1
ATOM 1422 N N . LEU A 1 194 ? 13.401 20.056 -6.963 1.00 85.50 194 LEU A N 1
ATOM 1423 C CA . LEU A 1 194 ? 13.756 18.640 -7.075 1.00 85.50 194 LEU A CA 1
ATOM 1424 C C . LEU A 1 194 ? 12.784 17.897 -7.995 1.00 85.50 194 LEU A C 1
ATOM 1426 O O . LEU A 1 194 ? 11.567 18.013 -7.846 1.00 85.50 194 LEU A O 1
ATOM 1430 N N . ASP A 1 195 ? 13.331 17.094 -8.903 1.00 83.56 195 ASP A N 1
ATOM 1431 C CA . ASP A 1 195 ? 12.606 16.042 -9.602 1.00 83.56 195 ASP A CA 1
ATOM 1432 C C . ASP A 1 195 ? 12.544 14.806 -8.713 1.00 83.56 195 ASP A C 1
ATOM 1434 O O . ASP A 1 195 ? 13.565 14.358 -8.194 1.00 83.56 195 ASP A O 1
ATOM 1438 N N . LEU A 1 196 ? 11.355 14.232 -8.585 1.00 86.75 196 LEU A N 1
ATOM 1439 C CA . LEU A 1 196 ? 11.096 13.004 -7.856 1.00 86.75 196 LEU A CA 1
ATOM 1440 C C . LEU A 1 196 ? 10.494 11.959 -8.795 1.00 86.75 196 LEU A C 1
ATOM 1442 O O . LEU A 1 196 ? 9.663 12.254 -9.660 1.00 86.75 196 LEU A O 1
ATOM 1446 N N . TYR A 1 197 ? 10.889 10.711 -8.590 1.00 87.44 197 TYR A N 1
ATOM 1447 C CA . TYR A 1 197 ? 10.152 9.570 -9.094 1.00 87.44 197 TYR A CA 1
ATOM 1448 C C . TYR A 1 197 ? 10.016 8.504 -8.030 1.00 87.44 197 TYR A C 1
ATOM 1450 O O . TYR A 1 197 ? 10.940 8.252 -7.263 1.00 87.44 197 TYR A O 1
ATOM 1458 N N . ALA A 1 198 ? 8.854 7.870 -8.004 1.00 90.00 198 ALA A N 1
ATOM 1459 C CA . ALA A 1 198 ? 8.639 6.695 -7.189 1.00 90.00 198 ALA A CA 1
ATOM 1460 C C . ALA A 1 198 ? 7.938 5.619 -8.005 1.00 90.00 198 ALA A C 1
ATOM 1462 O O . ALA A 1 198 ? 7.081 5.916 -8.839 1.00 90.00 198 ALA A O 1
ATOM 1463 N N . SER A 1 199 ? 8.293 4.363 -7.764 1.00 90.12 199 SER A N 1
ATOM 1464 C CA . SER A 1 199 ? 7.582 3.230 -8.339 1.00 90.12 199 SER A CA 1
ATOM 1465 C C . SER A 1 199 ? 7.291 2.197 -7.268 1.00 90.12 199 SER A C 1
ATOM 1467 O O . SER A 1 199 ? 8.156 1.905 -6.444 1.00 90.12 199 SER A O 1
ATOM 1469 N N . LEU A 1 200 ? 6.073 1.658 -7.259 1.00 88.69 200 LEU A N 1
ATOM 1470 C CA . LEU A 1 200 ? 5.700 0.584 -6.345 1.00 88.69 200 LEU A CA 1
ATOM 1471 C C . LEU A 1 200 ? 4.629 -0.316 -6.961 1.00 88.69 200 LEU A C 1
ATOM 1473 O O . LEU A 1 200 ? 3.837 0.118 -7.794 1.00 88.69 200 LEU A O 1
ATOM 1477 N N . ASN A 1 201 ? 4.576 -1.563 -6.522 1.00 87.56 201 ASN A N 1
ATOM 1478 C CA . ASN A 1 201 ? 3.383 -2.384 -6.638 1.00 87.56 201 ASN A CA 1
ATOM 1479 C C . ASN A 1 201 ? 2.920 -2.756 -5.229 1.00 87.56 201 ASN A C 1
ATOM 1481 O O . ASN A 1 201 ? 3.733 -2.927 -4.316 1.00 87.56 201 ASN A O 1
ATOM 1485 N N . ALA A 1 202 ? 1.613 -2.828 -5.043 1.00 89.56 202 ALA A N 1
ATOM 1486 C CA . ALA A 1 202 ? 1.043 -3.186 -3.760 1.00 89.56 202 ALA A CA 1
ATOM 1487 C C . ALA A 1 202 ? -0.082 -4.185 -3.957 1.00 89.56 202 ALA A C 1
ATOM 1489 O O . ALA A 1 202 ? -0.836 -4.131 -4.931 1.00 89.56 202 ALA A O 1
ATOM 1490 N N . TYR A 1 203 ? -0.181 -5.083 -2.994 1.00 90.00 203 TYR A N 1
ATOM 1491 C CA . TYR A 1 203 ? -1.336 -5.928 -2.804 1.00 90.00 203 TYR A CA 1
ATOM 1492 C C . TYR A 1 203 ? -1.792 -5.782 -1.361 1.00 90.00 203 TYR A C 1
ATOM 1494 O O . TYR A 1 203 ? -0.967 -5.799 -0.450 1.00 90.00 203 TYR A O 1
ATOM 1502 N N . ILE A 1 204 ? -3.093 -5.632 -1.157 1.00 90.31 204 ILE A N 1
ATOM 1503 C CA . ILE A 1 204 ? -3.709 -5.657 0.163 1.00 90.31 204 ILE A CA 1
ATOM 1504 C C . ILE A 1 204 ? -4.778 -6.734 0.124 1.00 90.31 204 ILE A C 1
ATOM 1506 O O . ILE A 1 204 ? -5.699 -6.675 -0.694 1.00 90.31 204 ILE A O 1
ATOM 1510 N N . ASN A 1 205 ? -4.661 -7.720 1.009 1.00 88.38 205 ASN A N 1
ATOM 1511 C CA . ASN A 1 205 ? -5.608 -8.821 1.049 1.00 88.38 205 ASN A CA 1
ATOM 1512 C C . ASN A 1 205 ? -7.005 -8.344 1.423 1.00 88.38 205 ASN A C 1
ATOM 1514 O O . ASN A 1 205 ? -7.982 -8.694 0.762 1.00 88.38 205 ASN A O 1
ATOM 1518 N N . THR A 1 206 ? -7.121 -7.557 2.491 1.00 89.12 206 THR A N 1
ATOM 1519 C CA . THR A 1 206 ? -8.417 -7.053 2.945 1.00 89.12 206 THR A CA 1
ATOM 1520 C C . THR A 1 206 ? -8.266 -5.759 3.739 1.00 89.12 206 THR A C 1
ATOM 1522 O O . THR A 1 206 ? -7.375 -5.647 4.580 1.00 89.12 206 THR A O 1
ATOM 1525 N N . LEU A 1 207 ? -9.160 -4.805 3.487 1.00 92.44 207 LEU A N 1
ATOM 1526 C CA . LEU A 1 207 ? -9.492 -3.697 4.381 1.00 92.44 207 LEU A CA 1
ATOM 1527 C C . LEU A 1 207 ? -10.905 -3.944 4.898 1.00 92.44 207 LEU A C 1
ATOM 1529 O O . LEU A 1 207 ? -11.827 -4.111 4.105 1.00 92.44 207 LEU A O 1
ATOM 1533 N N . GLU A 1 208 ? -11.077 -4.001 6.207 1.00 91.31 208 GLU A N 1
ATOM 1534 C CA . GLU A 1 208 ? -12.322 -4.432 6.827 1.00 91.31 208 GLU A CA 1
ATOM 1535 C C . GLU A 1 208 ? -12.607 -3.598 8.071 1.00 91.31 208 GLU A C 1
ATOM 1537 O O . GLU A 1 208 ? -11.749 -3.416 8.935 1.00 91.31 208 GLU A O 1
ATOM 1542 N N . TYR A 1 209 ? -13.836 -3.108 8.161 1.00 92.50 209 TYR A N 1
ATOM 1543 C CA . TYR A 1 209 ? -14.379 -2.488 9.353 1.00 92.50 209 TYR A CA 1
ATOM 1544 C C . TYR A 1 209 ? -15.649 -3.228 9.756 1.00 92.50 209 TYR A C 1
ATOM 1546 O O . TYR A 1 209 ? -16.597 -3.286 8.977 1.00 92.50 209 TYR A O 1
ATOM 1554 N N . ARG A 1 210 ? -15.687 -3.790 10.964 1.00 91.56 210 ARG A N 1
ATOM 1555 C CA . ARG A 1 210 ? -16.877 -4.476 11.484 1.00 91.56 210 ARG A CA 1
ATOM 1556 C C . ARG A 1 210 ? -17.615 -3.559 12.433 1.00 91.56 210 ARG A C 1
ATOM 1558 O O . ARG A 1 210 ? -17.084 -3.224 13.489 1.00 91.56 210 ARG A O 1
ATOM 1565 N N . PHE A 1 211 ? -18.827 -3.166 12.067 1.00 90.06 211 PHE A N 1
ATOM 1566 C CA . PHE A 1 211 ? -19.700 -2.367 12.919 1.00 90.06 211 PHE A CA 1
ATOM 1567 C C . PHE A 1 211 ? -20.204 -3.218 14.080 1.00 90.06 211 PHE A C 1
ATOM 1569 O O . PHE A 1 211 ? -20.318 -4.427 13.957 1.00 90.06 211 PHE A O 1
ATOM 1576 N N . ARG A 1 212 ? -20.573 -2.612 15.208 1.00 86.69 212 ARG A N 1
ATOM 1577 C CA . ARG A 1 212 ? -21.177 -3.360 16.319 1.00 86.69 212 ARG A CA 1
ATOM 1578 C C . ARG A 1 212 ? -22.569 -3.926 15.941 1.00 86.69 212 ARG A C 1
ATOM 1580 O O . ARG A 1 212 ? -23.407 -3.143 15.496 1.00 86.69 212 ARG A O 1
ATOM 1587 N N . PRO A 1 213 ? -22.879 -5.220 16.189 1.00 85.06 213 PRO A N 1
ATOM 1588 C CA . PRO A 1 213 ? -22.008 -6.269 16.738 1.00 85.06 213 PRO A CA 1
ATOM 1589 C C . PRO A 1 213 ? -20.897 -6.652 15.751 1.00 85.06 213 PRO A C 1
ATOM 1591 O O . PRO A 1 213 ? -21.189 -6.931 14.596 1.00 85.06 213 PRO A O 1
ATOM 1594 N N . ALA A 1 214 ? -19.640 -6.629 16.217 1.00 81.69 214 ALA A N 1
ATOM 1595 C CA . ALA A 1 214 ? -18.433 -6.687 15.384 1.00 81.69 214 ALA A CA 1
ATOM 1596 C C . ALA A 1 214 ? -18.154 -8.099 14.834 1.00 81.69 214 ALA A C 1
ATOM 1598 O O . ALA A 1 214 ? -17.168 -8.757 15.169 1.00 81.69 214 ALA A O 1
ATOM 1599 N N . ASP A 1 215 ? -19.056 -8.571 13.987 1.00 83.50 215 ASP A N 1
ATOM 1600 C CA . ASP A 1 215 ? -19.003 -9.857 13.312 1.00 83.50 215 ASP A CA 1
ATOM 1601 C C . ASP A 1 215 ? -19.130 -9.686 11.793 1.00 83.50 215 ASP A C 1
ATOM 1603 O O . ASP A 1 215 ? -19.334 -8.587 11.278 1.00 83.50 215 ASP A O 1
ATOM 1607 N N . SER A 1 216 ? -18.962 -10.790 11.064 1.00 78.62 216 SER A N 1
ATOM 1608 C CA . SER A 1 216 ? -18.951 -10.775 9.601 1.00 78.62 216 SER A CA 1
ATOM 1609 C C . SER A 1 216 ? -20.319 -10.529 8.964 1.00 78.62 216 SER A C 1
ATOM 1611 O O . SER A 1 216 ? -20.415 -10.477 7.743 1.00 78.62 216 SER A O 1
ATOM 1613 N N . SER A 1 217 ? -21.394 -10.430 9.754 1.00 84.31 217 SER A N 1
ATOM 1614 C CA . SER A 1 217 ? -22.724 -10.096 9.241 1.00 84.31 217 SER A CA 1
ATOM 1615 C C . SER A 1 217 ? -22.934 -8.591 9.081 1.00 84.31 217 SER A C 1
ATOM 1617 O O . SER A 1 217 ? -23.771 -8.188 8.274 1.00 84.31 217 SER A O 1
ATOM 1619 N N . ASN A 1 218 ? -22.143 -7.776 9.788 1.00 88.19 218 ASN A N 1
ATOM 1620 C CA . ASN A 1 218 ? -22.280 -6.326 9.861 1.00 88.19 218 ASN A CA 1
ATOM 1621 C C . ASN A 1 218 ? -20.930 -5.637 9.614 1.00 88.19 218 ASN A C 1
ATOM 1623 O O . ASN A 1 218 ? -20.307 -5.070 10.515 1.00 88.19 218 ASN A O 1
ATOM 1627 N N . GLU A 1 219 ? -20.453 -5.711 8.374 1.00 89.75 219 GLU A N 1
ATOM 1628 C CA . GLU A 1 219 ? -19.116 -5.256 8.005 1.00 89.75 219 GLU A CA 1
ATOM 1629 C C . GLU A 1 219 ? -19.097 -4.393 6.746 1.00 89.75 219 GLU A C 1
ATOM 1631 O O . GLU A 1 219 ? -19.928 -4.508 5.856 1.00 89.75 219 GLU A O 1
ATOM 1636 N N . PHE A 1 220 ? -18.100 -3.529 6.661 1.00 91.94 220 PHE A N 1
ATOM 1637 C CA . PHE A 1 220 ? -17.625 -2.929 5.430 1.00 91.94 220 PHE A CA 1
ATOM 1638 C C . PHE A 1 220 ? -16.325 -3.640 5.065 1.00 91.94 220 PHE A C 1
ATOM 1640 O O . PHE A 1 220 ? -15.380 -3.610 5.856 1.00 91.94 220 PHE A O 1
ATOM 1647 N N . LYS A 1 221 ? -16.255 -4.279 3.896 1.00 92.00 221 LYS A N 1
ATOM 1648 C CA . LYS A 1 221 ? -15.083 -5.068 3.506 1.00 92.00 221 LYS A CA 1
ATOM 1649 C C . LYS A 1 221 ? -14.691 -4.826 2.057 1.00 92.00 221 LYS A C 1
ATOM 1651 O O . LYS A 1 221 ? -15.497 -4.946 1.144 1.00 92.00 221 LYS A O 1
ATOM 1656 N N . VAL A 1 222 ? -13.414 -4.546 1.846 1.00 93.31 222 VAL A N 1
ATOM 1657 C CA . VAL A 1 222 ? -12.787 -4.422 0.532 1.00 93.31 222 VAL A CA 1
ATOM 1658 C C . VAL A 1 222 ? -11.693 -5.472 0.441 1.00 93.31 222 VAL A C 1
ATOM 1660 O O . VAL A 1 222 ? -10.733 -5.446 1.209 1.00 93.31 222 VAL A O 1
ATOM 1663 N N . SER A 1 223 ? -11.838 -6.411 -0.484 1.00 91.12 223 SER A N 1
ATOM 1664 C CA . SER A 1 223 ? -11.009 -7.609 -0.568 1.00 91.12 223 SER A CA 1
ATOM 1665 C C . SER A 1 223 ? -10.245 -7.673 -1.887 1.00 91.12 223 SER A C 1
ATOM 1667 O O . SER A 1 223 ? -10.765 -7.312 -2.941 1.00 91.12 223 SER A O 1
ATOM 1669 N N . GLY A 1 224 ? -9.005 -8.162 -1.823 1.00 90.44 224 GLY A N 1
ATOM 1670 C CA . GLY A 1 224 ? -8.115 -8.342 -2.967 1.00 90.44 224 GLY A CA 1
ATOM 1671 C C . GLY A 1 224 ? -7.863 -7.037 -3.717 1.00 90.44 224 GLY A C 1
ATOM 1672 O O . GLY A 1 224 ? -8.311 -6.884 -4.851 1.00 90.44 224 GLY A O 1
ATOM 1673 N N . ILE A 1 225 ? -7.173 -6.090 -3.081 1.00 93.25 225 ILE A N 1
ATOM 1674 C CA . ILE A 1 225 ? -6.820 -4.797 -3.674 1.00 93.25 225 ILE A CA 1
ATOM 1675 C C . ILE A 1 225 ? -5.446 -4.931 -4.320 1.00 93.25 225 ILE A C 1
ATOM 1677 O O . ILE A 1 225 ? -4.448 -5.173 -3.642 1.00 93.25 225 ILE A O 1
ATOM 1681 N N . TYR A 1 226 ? -5.387 -4.744 -5.629 1.00 92.38 226 TYR A N 1
ATOM 1682 C CA . TYR A 1 226 ? -4.179 -4.838 -6.434 1.00 92.38 226 TYR A CA 1
ATOM 1683 C C . TYR A 1 226 ? -3.853 -3.487 -7.038 1.00 92.38 226 TYR A C 1
ATOM 1685 O O . TYR A 1 226 ? -4.719 -2.839 -7.620 1.00 92.38 226 TYR A O 1
ATOM 1693 N N . ALA A 1 227 ? -2.589 -3.097 -6.954 1.00 92.56 227 ALA A N 1
ATOM 1694 C CA . ALA A 1 227 ? -2.111 -1.807 -7.414 1.00 92.56 227 ALA A CA 1
ATOM 1695 C C . ALA A 1 227 ? -0.807 -2.017 -8.208 1.00 92.56 227 ALA A C 1
ATOM 1697 O O . ALA A 1 227 ? 0.227 -2.369 -7.633 1.00 92.56 227 ALA A O 1
ATOM 1698 N N . CYS A 1 228 ? -0.849 -1.854 -9.534 1.00 92.25 228 CYS A N 1
ATOM 1699 C CA . CYS A 1 228 ? 0.293 -2.089 -10.432 1.00 92.25 228 CYS A CA 1
ATOM 1700 C C . CYS A 1 228 ? 0.242 -1.194 -11.677 1.00 92.25 228 CYS A C 1
ATOM 1702 O O . CYS A 1 228 ? -0.605 -0.314 -11.782 1.00 92.25 228 CYS A O 1
ATOM 1704 N N . GLN A 1 229 ? 1.154 -1.381 -12.635 1.00 91.62 229 GLN A N 1
ATOM 1705 C CA . GLN A 1 229 ? 1.143 -0.574 -13.860 1.00 91.62 229 GLN A CA 1
ATOM 1706 C C . GLN A 1 229 ? -0.077 -0.898 -14.730 1.00 91.62 229 GLN A C 1
ATOM 1708 O O . GLN A 1 229 ? -0.822 -0.006 -15.136 1.00 91.62 229 GLN A O 1
ATOM 1713 N N . SER A 1 230 ? -0.284 -2.182 -15.008 1.00 91.12 230 SER A N 1
ATOM 1714 C CA . SER A 1 230 ? -1.315 -2.660 -15.927 1.00 91.12 230 SER A CA 1
ATOM 1715 C C . SER A 1 230 ? -1.832 -4.030 -15.520 1.00 91.12 230 SER A C 1
ATOM 1717 O O . SER A 1 230 ? -1.076 -4.835 -14.970 1.00 91.12 230 SER A O 1
ATOM 1719 N N . PHE A 1 231 ? -3.077 -4.317 -15.887 1.00 92.12 231 PHE A N 1
ATOM 1720 C CA . PHE A 1 231 ? -3.666 -5.646 -15.791 1.00 92.12 231 PHE A CA 1
ATOM 1721 C C . PHE A 1 231 ? -3.996 -6.208 -17.170 1.00 92.12 231 PHE A C 1
ATOM 1723 O O . PHE A 1 231 ? -4.310 -5.477 -18.108 1.00 92.12 231 PHE A O 1
ATOM 1730 N N . THR A 1 232 ? -3.977 -7.533 -17.258 1.00 92.19 232 THR A N 1
ATOM 1731 C CA . THR A 1 232 ? -4.692 -8.291 -18.288 1.00 92.19 232 THR A CA 1
ATOM 1732 C C . THR A 1 232 ? -5.753 -9.170 -17.622 1.00 92.19 232 THR A C 1
ATOM 1734 O O . THR A 1 232 ? -5.807 -9.266 -16.393 1.00 92.19 232 THR A O 1
ATOM 1737 N N . GLY A 1 233 ? -6.614 -9.792 -18.428 1.00 91.06 233 GLY A N 1
ATOM 1738 C CA . GLY A 1 233 ? -7.751 -10.571 -17.941 1.00 91.06 233 GLY A CA 1
ATOM 1739 C C . GLY A 1 233 ? -9.023 -9.739 -17.792 1.00 91.06 233 GLY A C 1
ATOM 1740 O O . GLY A 1 233 ? -8.995 -8.504 -17.721 1.00 91.06 233 GLY A O 1
ATOM 1741 N N . THR A 1 234 ? -10.147 -10.443 -17.766 1.00 93.00 234 THR A N 1
ATOM 1742 C CA . THR A 1 234 ? -11.495 -9.875 -17.774 1.00 93.00 234 THR A CA 1
ATOM 1743 C C . THR A 1 234 ? -11.821 -9.263 -16.415 1.00 93.00 234 THR A C 1
ATOM 1745 O O . THR A 1 234 ? -11.622 -9.902 -15.383 1.00 93.00 234 THR A O 1
ATOM 1748 N N . VAL A 1 235 ? -12.303 -8.018 -16.402 1.00 92.19 235 VAL A N 1
ATOM 1749 C CA . VAL A 1 235 ? -12.561 -7.254 -15.168 1.00 92.19 235 VAL A CA 1
ATOM 1750 C C . VAL A 1 235 ? -13.552 -7.986 -14.265 1.00 92.19 235 VAL A C 1
ATOM 1752 O O . VAL A 1 235 ? -13.319 -8.106 -13.073 1.00 92.19 235 VAL A O 1
ATOM 1755 N N . GLU A 1 236 ? -14.591 -8.577 -14.834 1.00 92.81 236 GLU A N 1
ATOM 1756 C CA . GLU A 1 236 ? -15.656 -9.273 -14.113 1.00 92.81 236 GLU A CA 1
ATOM 1757 C C . GLU A 1 236 ? -15.191 -10.581 -13.451 1.00 92.81 236 GLU A C 1
ATOM 1759 O O . GLU A 1 236 ? -15.881 -11.110 -12.582 1.00 92.81 236 GLU A O 1
ATOM 1764 N N . TYR A 1 237 ? -14.022 -11.108 -13.839 1.00 92.44 237 TYR A N 1
ATOM 1765 C CA . TYR A 1 237 ? -13.502 -12.390 -13.359 1.00 92.44 237 TYR A CA 1
ATOM 1766 C C . TYR A 1 237 ? -12.110 -12.230 -12.737 1.00 92.44 237 TYR A C 1
ATOM 1768 O O . TYR A 1 237 ? -11.098 -12.455 -13.415 1.00 92.44 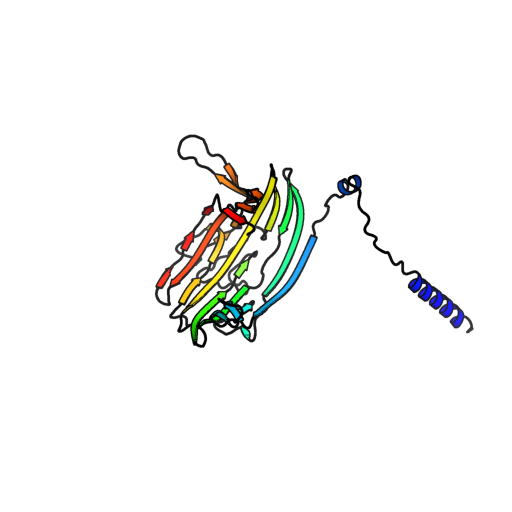237 TYR A O 1
ATOM 1776 N N . PRO A 1 238 ? -12.031 -11.911 -11.432 1.00 92.00 238 PRO A N 1
ATOM 1777 C CA . PRO A 1 238 ? -10.766 -11.761 -10.714 1.00 92.00 238 PRO A CA 1
ATOM 1778 C C . PRO A 1 238 ? -9.815 -12.951 -10.809 1.00 92.00 238 PRO A C 1
ATOM 1780 O O . PRO A 1 238 ? -8.598 -12.779 -10.797 1.00 92.00 238 PRO A O 1
ATOM 1783 N N . SER A 1 239 ? -10.353 -14.156 -11.006 1.00 90.75 239 SER A N 1
ATOM 1784 C CA . SER A 1 239 ? -9.590 -15.385 -11.251 1.00 90.75 239 SER A CA 1
ATOM 1785 C C . SER A 1 239 ? -8.709 -15.347 -12.501 1.00 90.75 239 SER A C 1
ATOM 1787 O O . SER A 1 239 ? -7.840 -16.206 -12.650 1.00 90.75 239 SER A O 1
ATOM 1789 N N . THR A 1 240 ? -8.914 -14.366 -13.384 1.00 91.56 240 THR A N 1
ATOM 1790 C CA . THR A 1 240 ? -8.164 -14.171 -14.632 1.00 91.56 240 THR A CA 1
ATOM 1791 C C . THR A 1 240 ? -7.193 -12.992 -14.581 1.00 91.56 240 THR A C 1
ATOM 1793 O O . THR A 1 240 ? -6.457 -12.774 -15.541 1.00 91.56 240 THR A O 1
ATOM 1796 N N . TRP A 1 241 ? -7.180 -12.211 -13.497 1.00 91.75 241 TRP A N 1
ATOM 1797 C CA . TRP A 1 241 ? -6.406 -10.975 -13.429 1.00 91.75 241 TRP A CA 1
ATOM 1798 C C . TRP A 1 241 ? -4.912 -11.237 -13.296 1.00 91.75 241 TRP A C 1
ATOM 1800 O O . TRP A 1 241 ? -4.442 -11.698 -12.257 1.00 91.75 241 TRP A O 1
ATOM 1810 N N . VAL A 1 242 ? -4.150 -10.826 -14.306 1.00 90.44 242 VAL A N 1
ATOM 1811 C CA . VAL A 1 242 ? -2.685 -10.849 -14.264 1.00 90.44 242 VAL A CA 1
ATOM 1812 C C . VAL A 1 242 ? -2.183 -9.413 -14.205 1.00 90.44 242 VAL A C 1
ATOM 1814 O O . VAL A 1 242 ? -2.270 -8.678 -15.191 1.00 90.44 242 VAL A O 1
ATOM 1817 N N . GLY A 1 243 ? -1.684 -9.007 -13.037 1.00 89.62 243 GLY A N 1
ATOM 1818 C CA . GLY A 1 243 ? -1.060 -7.699 -12.834 1.00 89.62 243 GLY A CA 1
ATOM 1819 C C . GLY A 1 243 ? 0.429 -7.723 -13.173 1.00 89.62 243 GLY A C 1
ATOM 1820 O O . GLY A 1 243 ? 1.123 -8.705 -12.891 1.00 89.62 243 GLY A O 1
ATOM 1821 N N . SER A 1 244 ? 0.916 -6.640 -13.778 1.00 90.12 244 SER A N 1
ATOM 1822 C CA . SER A 1 244 ? 2.321 -6.465 -14.149 1.00 90.12 244 SER A CA 1
ATOM 1823 C C . SER A 1 244 ? 2.780 -5.018 -13.961 1.00 90.12 244 SER A C 1
ATOM 1825 O O . SER A 1 244 ? 1.991 -4.074 -14.081 1.00 90.12 244 SER A O 1
ATOM 1827 N N . GLY A 1 245 ? 4.077 -4.851 -13.690 1.00 89.81 245 GLY A N 1
ATOM 1828 C CA . GLY A 1 245 ? 4.731 -3.553 -13.557 1.00 89.81 245 GLY A CA 1
ATOM 1829 C C . GLY A 1 245 ? 4.383 -2.807 -12.266 1.00 89.81 245 GLY A C 1
ATOM 1830 O O . GLY A 1 245 ? 3.581 -3.253 -11.449 1.00 89.81 245 GLY A O 1
ATOM 1831 N N . ASN A 1 246 ? 4.978 -1.629 -12.095 1.00 90.56 246 ASN A N 1
ATOM 1832 C CA . ASN A 1 246 ? 4.752 -0.774 -10.929 1.00 90.56 246 ASN A CA 1
ATOM 1833 C C . ASN A 1 246 ? 3.847 0.412 -11.284 1.00 90.56 246 ASN A C 1
ATOM 1835 O O . ASN A 1 246 ? 3.997 1.005 -12.355 1.00 90.56 246 ASN A O 1
ATOM 1839 N N . LEU A 1 247 ? 2.985 0.811 -10.346 1.00 91.12 247 LEU A N 1
ATOM 1840 C CA . LEU A 1 247 ? 2.459 2.177 -10.301 1.00 91.12 247 LEU A CA 1
ATOM 1841 C C . LEU A 1 247 ? 3.633 3.149 -10.271 1.00 91.12 247 LEU A C 1
ATOM 1843 O O . LEU A 1 247 ? 4.660 2.864 -9.650 1.00 91.12 247 LEU A O 1
ATOM 1847 N N . ARG A 1 248 ? 3.480 4.295 -10.930 1.00 90.81 248 ARG A N 1
ATOM 1848 C CA . ARG A 1 248 ? 4.534 5.309 -11.002 1.00 90.81 248 ARG A CA 1
ATOM 1849 C C . ARG A 1 248 ? 4.012 6.654 -10.545 1.00 90.81 248 ARG A C 1
ATOM 1851 O O . ARG A 1 248 ? 2.946 7.077 -10.982 1.00 90.81 248 ARG A O 1
ATOM 1858 N N . ILE A 1 249 ? 4.800 7.326 -9.717 1.00 91.88 249 ILE A N 1
ATOM 1859 C CA . ILE A 1 249 ? 4.688 8.752 -9.432 1.00 91.88 249 ILE A CA 1
ATOM 1860 C C . ILE A 1 249 ? 5.834 9.430 -10.170 1.00 91.88 249 ILE A C 1
ATOM 1862 O O . ILE A 1 249 ? 6.998 9.138 -9.900 1.00 91.88 249 ILE A O 1
ATOM 1866 N N . GLY A 1 250 ? 5.507 10.314 -11.107 1.00 87.88 250 GLY A N 1
ATOM 1867 C CA . GLY A 1 250 ? 6.485 10.915 -12.007 1.00 87.88 250 GLY A CA 1
ATOM 1868 C C . GLY A 1 250 ? 7.176 9.909 -12.936 1.00 87.88 250 GLY A C 1
ATOM 1869 O O . GLY A 1 250 ? 6.954 8.699 -12.889 1.00 87.88 250 GLY A O 1
ATOM 1870 N N . ASN A 1 251 ? 8.017 10.438 -13.820 1.00 84.25 251 ASN A N 1
ATOM 1871 C CA . ASN A 1 251 ? 8.808 9.695 -14.797 1.00 84.25 251 ASN A CA 1
ATOM 1872 C C . ASN A 1 251 ? 7.984 8.712 -15.656 1.00 84.25 251 ASN A C 1
ATOM 1874 O O . ASN A 1 251 ? 8.308 7.527 -15.801 1.00 84.25 251 ASN A O 1
ATOM 1878 N N . PHE A 1 252 ? 6.895 9.213 -16.241 1.00 83.12 252 PHE A N 1
ATOM 1879 C CA . PHE A 1 252 ? 6.136 8.494 -17.260 1.00 83.12 252 PHE A CA 1
ATOM 1880 C C . PHE A 1 252 ? 5.751 9.409 -18.420 1.00 83.12 252 PHE A C 1
ATOM 1882 O O . PHE A 1 252 ? 5.521 10.610 -18.257 1.00 83.12 252 PHE A O 1
ATOM 1889 N N . ALA A 1 253 ? 5.704 8.814 -19.608 1.00 81.00 253 ALA A N 1
ATOM 1890 C CA . ALA A 1 253 ? 5.264 9.478 -20.818 1.00 81.00 253 ALA A CA 1
ATOM 1891 C C . ALA A 1 253 ? 3.750 9.704 -20.760 1.00 81.00 253 ALA A C 1
ATOM 1893 O O . ALA A 1 253 ? 2.981 8.767 -20.549 1.00 81.00 253 ALA A O 1
ATOM 1894 N N . TYR A 1 254 ? 3.329 10.942 -20.983 1.00 75.00 254 TYR A N 1
ATOM 1895 C CA . TYR A 1 254 ? 1.932 11.305 -21.144 1.00 75.00 254 TYR A CA 1
ATOM 1896 C C . TYR A 1 254 ? 1.712 11.865 -22.544 1.00 75.00 254 TYR A C 1
ATOM 1898 O O . TYR A 1 254 ? 2.452 12.739 -22.999 1.00 75.00 254 TYR A O 1
ATOM 1906 N N . ASN A 1 255 ? 0.691 11.354 -23.227 1.00 69.81 255 ASN A N 1
ATOM 1907 C CA . ASN A 1 255 ? 0.271 11.872 -24.517 1.00 69.81 255 ASN A CA 1
ATOM 1908 C C . ASN A 1 255 ? -0.812 12.928 -24.297 1.00 69.81 255 ASN A C 1
ATOM 1910 O O . ASN A 1 255 ? -1.943 12.599 -23.939 1.00 69.81 255 ASN A O 1
ATOM 1914 N N . THR A 1 256 ? -0.491 14.198 -24.534 1.00 60.09 256 THR A N 1
ATOM 1915 C CA . THR A 1 256 ? -1.538 15.205 -24.703 1.00 60.09 256 THR A CA 1
ATOM 1916 C C . THR A 1 256 ? -2.098 15.053 -26.110 1.00 60.09 256 THR A C 1
ATOM 1918 O O . THR A 1 256 ? -1.637 15.710 -27.043 1.00 60.09 256 THR A O 1
ATOM 1921 N N . SER A 1 257 ? -3.102 14.196 -26.280 1.00 54.78 257 SER A N 1
ATOM 1922 C CA . SER A 1 257 ? -3.967 14.302 -27.450 1.00 54.78 257 SER A CA 1
ATOM 1923 C C . SER A 1 257 ? -4.839 15.533 -27.241 1.00 54.78 257 SER A C 1
ATOM 1925 O O . SER A 1 257 ? -5.898 15.466 -26.621 1.00 54.78 257 SER A O 1
ATOM 1927 N N . TYR A 1 258 ? -4.352 16.692 -27.690 1.00 50.78 258 TYR A N 1
ATOM 1928 C CA . TYR A 1 258 ? -5.220 17.843 -27.872 1.00 50.78 258 TYR A CA 1
ATOM 1929 C C . TYR A 1 258 ? -6.281 17.411 -28.871 1.00 50.78 258 TYR A C 1
ATOM 1931 O O . TYR A 1 258 ? -5.970 17.063 -30.014 1.00 50.78 258 TYR A O 1
ATOM 1939 N N . ALA A 1 259 ? -7.529 17.367 -28.413 1.00 46.81 259 ALA A N 1
ATOM 1940 C CA . ALA A 1 259 ? -8.643 17.269 -29.321 1.00 46.81 259 ALA A CA 1
ATOM 1941 C C . ALA A 1 259 ? -8.449 18.400 -30.348 1.00 46.81 259 ALA A C 1
ATOM 1943 O O . ALA A 1 259 ? -8.288 19.560 -29.970 1.00 46.81 259 ALA A O 1
ATOM 1944 N N . TYR A 1 260 ? -8.390 18.020 -31.626 1.00 43.84 260 TYR A N 1
ATOM 1945 C CA . TYR A 1 260 ? -8.307 18.899 -32.795 1.00 43.84 260 TYR A CA 1
ATOM 1946 C C . TYR A 1 260 ? -6.913 19.557 -33.041 1.00 43.84 260 TYR A C 1
ATOM 1948 O O . TYR A 1 260 ? -6.579 20.610 -32.516 1.00 43.84 260 TYR A O 1
ATOM 1956 N N . SER A 1 261 ? -6.129 18.928 -33.937 1.00 47.25 261 SER A N 1
ATOM 1957 C CA . SER A 1 261 ? -5.178 19.551 -34.893 1.00 47.25 261 SER A CA 1
ATOM 1958 C C . SER A 1 261 ? -3.702 19.874 -34.562 1.00 47.25 261 SER A C 1
ATOM 1960 O O . SER A 1 261 ? -3.081 20.529 -35.397 1.00 47.25 261 SER A O 1
ATOM 1962 N N . LEU A 1 262 ? -3.074 19.414 -33.470 1.00 44.22 262 LEU A N 1
ATOM 1963 C CA . LEU A 1 262 ? -1.650 19.752 -33.188 1.00 44.22 262 LEU A CA 1
ATOM 1964 C C . LEU A 1 262 ? -0.669 18.575 -33.034 1.00 44.22 262 LEU A C 1
ATOM 1966 O O . LEU A 1 262 ? 0.462 18.762 -32.590 1.00 44.22 262 LEU A O 1
ATOM 1970 N N . GLY A 1 263 ? -1.055 17.373 -33.467 1.00 52.00 263 GLY A N 1
ATOM 1971 C CA . GLY A 1 263 ? -0.204 16.189 -33.344 1.00 52.00 263 GLY A CA 1
ATOM 1972 C C . GLY A 1 263 ? -0.064 15.703 -31.896 1.00 52.00 263 GLY A C 1
ATOM 1973 O O . GLY A 1 263 ? -0.393 16.390 -30.931 1.00 52.00 263 GLY A O 1
ATOM 1974 N N . SER A 1 264 ? 0.383 14.461 -31.743 1.00 56.09 264 SER A N 1
ATOM 1975 C CA . SER A 1 264 ? 0.631 13.847 -30.439 1.00 56.09 264 SER A CA 1
ATOM 1976 C C . SER A 1 264 ? 1.961 14.360 -29.885 1.00 56.09 264 SER A C 1
ATOM 1978 O O . SER A 1 264 ? 3.016 13.933 -30.353 1.00 56.09 264 SER A O 1
ATOM 1980 N N . ILE A 1 265 ? 1.929 15.232 -28.875 1.00 54.91 265 ILE A N 1
ATOM 1981 C CA . ILE A 1 265 ? 3.128 15.578 -28.100 1.00 54.91 265 ILE A CA 1
ATOM 1982 C C . ILE A 1 265 ? 3.202 14.628 -26.905 1.00 54.91 265 ILE A C 1
ATOM 1984 O O . ILE A 1 265 ? 2.308 14.591 -26.057 1.00 54.91 265 ILE A O 1
ATOM 1988 N N . THR A 1 266 ? 4.279 13.848 -26.843 1.00 70.00 266 THR A N 1
ATOM 1989 C CA . THR A 1 266 ? 4.606 13.033 -25.674 1.00 70.00 266 THR A CA 1
ATOM 1990 C C . THR A 1 266 ? 5.466 13.861 -24.731 1.00 70.00 266 THR A C 1
ATOM 1992 O O . THR A 1 266 ? 6.612 14.172 -25.045 1.00 70.00 266 THR A O 1
ATOM 1995 N N . THR A 1 267 ? 4.920 14.227 -23.574 1.00 74.56 267 THR A N 1
ATOM 1996 C CA . THR A 1 267 ? 5.672 14.910 -22.513 1.00 74.56 267 THR A CA 1
ATOM 1997 C C . THR A 1 267 ? 5.908 13.948 -21.362 1.00 74.56 267 THR A C 1
ATOM 1999 O O . THR A 1 267 ? 4.957 13.323 -20.889 1.00 74.56 267 THR A O 1
ATOM 2002 N N . THR A 1 268 ? 7.140 13.850 -20.869 1.00 79.06 268 THR A N 1
ATOM 2003 C CA . THR A 1 268 ? 7.406 13.138 -19.614 1.00 79.06 268 THR A CA 1
ATOM 2004 C C . THR A 1 268 ? 6.937 13.996 -18.449 1.00 79.06 268 THR A C 1
ATOM 2006 O O . THR A 1 268 ? 7.368 15.139 -18.303 1.00 79.06 268 THR A O 1
ATOM 2009 N N . LEU A 1 269 ? 6.045 13.456 -17.622 1.00 82.19 269 LEU A N 1
ATOM 2010 C CA . LEU A 1 269 ? 5.618 14.116 -16.394 1.00 82.19 269 LEU A CA 1
ATOM 2011 C C . LEU A 1 269 ? 6.558 13.714 -15.265 1.00 82.19 269 LEU A C 1
ATOM 2013 O O . LEU A 1 269 ? 6.661 12.534 -14.941 1.00 82.19 269 LEU A O 1
ATOM 2017 N N . TYR A 1 270 ? 7.226 14.689 -14.660 1.00 82.69 270 TYR A N 1
ATOM 2018 C CA . TYR A 1 270 ? 8.019 14.494 -13.450 1.00 82.69 270 TYR A CA 1
ATOM 2019 C C . TYR A 1 270 ? 7.200 14.899 -12.232 1.00 82.69 270 TYR A C 1
ATOM 2021 O O . TYR A 1 270 ? 6.396 15.835 -12.306 1.00 82.69 270 TYR A O 1
ATOM 2029 N N . ALA A 1 271 ? 7.391 14.189 -11.119 1.00 88.56 271 ALA A N 1
ATOM 2030 C CA . ALA A 1 271 ? 6.970 14.744 -9.850 1.00 88.56 271 ALA A CA 1
ATOM 2031 C C . ALA A 1 271 ? 7.973 15.822 -9.458 1.00 88.56 271 ALA A C 1
ATOM 2033 O O . ALA A 1 271 ? 9.173 15.635 -9.634 1.00 88.56 271 ALA A O 1
ATOM 2034 N N . SER A 1 272 ? 7.478 16.957 -8.985 1.00 87.38 272 SER A N 1
ATOM 2035 C CA . SER A 1 272 ? 8.314 18.104 -8.655 1.00 87.38 272 SER A CA 1
ATOM 2036 C C . SER A 1 272 ? 8.066 18.530 -7.222 1.00 87.38 272 SER A C 1
ATOM 2038 O O . SER A 1 272 ? 6.925 18.537 -6.753 1.00 87.38 272 SER A O 1
ATOM 2040 N N . MET A 1 273 ? 9.139 18.918 -6.550 1.00 87.75 273 MET A N 1
ATOM 2041 C CA . MET A 1 273 ? 9.114 19.539 -5.238 1.00 87.75 273 MET A CA 1
ATOM 2042 C C . MET A 1 273 ? 9.782 20.903 -5.336 1.00 87.75 273 MET A C 1
ATOM 2044 O O . MET A 1 273 ? 10.918 21.007 -5.796 1.00 87.75 273 MET A O 1
ATOM 2048 N N . ASP A 1 274 ? 9.079 21.929 -4.878 1.00 86.81 274 ASP A N 1
ATOM 2049 C CA . ASP A 1 274 ? 9.587 23.292 -4.807 1.00 86.81 274 ASP A CA 1
ATOM 2050 C C . ASP A 1 274 ? 9.360 23.864 -3.406 1.00 86.81 274 ASP A C 1
ATOM 2052 O O . ASP A 1 274 ? 8.349 23.573 -2.757 1.00 86.81 274 ASP A O 1
ATOM 2056 N N . VAL A 1 275 ? 10.312 24.666 -2.942 1.00 86.38 275 VAL A N 1
ATOM 2057 C CA . VAL A 1 275 ? 10.242 25.383 -1.672 1.00 86.38 275 VAL A CA 1
ATOM 2058 C C . VAL A 1 275 ? 10.413 26.861 -1.961 1.00 86.38 275 VAL A C 1
ATOM 2060 O O . VAL A 1 275 ? 11.437 27.288 -2.487 1.00 86.38 275 VAL A O 1
ATOM 2063 N N . GLY A 1 276 ? 9.422 27.655 -1.571 1.00 84.69 276 GLY A N 1
ATOM 2064 C CA . GLY A 1 276 ? 9.432 29.091 -1.817 1.00 84.69 276 GLY A CA 1
ATOM 2065 C C . GLY A 1 276 ? 8.835 29.873 -0.662 1.00 84.69 276 GLY A C 1
ATOM 2066 O O . GLY A 1 276 ? 7.965 29.383 0.053 1.00 84.69 276 GLY A O 1
ATOM 2067 N N . THR A 1 277 ? 9.275 31.116 -0.491 1.00 88.12 277 THR A N 1
ATOM 2068 C CA . THR A 1 277 ? 8.701 32.036 0.494 1.00 88.12 277 THR A CA 1
ATOM 2069 C C . THR A 1 277 ? 7.858 33.084 -0.221 1.00 88.12 277 THR A C 1
ATOM 2071 O O . THR A 1 277 ? 8.335 33.763 -1.126 1.00 88.12 277 THR A O 1
ATOM 2074 N N . SER A 1 278 ? 6.600 33.236 0.189 1.00 86.00 278 SER A N 1
ATOM 2075 C CA . SER A 1 278 ? 5.690 34.259 -0.333 1.00 86.00 278 SER A CA 1
ATOM 2076 C C . SER A 1 278 ? 4.861 34.857 0.801 1.00 86.00 278 SER A C 1
ATOM 2078 O O . SER A 1 278 ? 4.312 34.138 1.63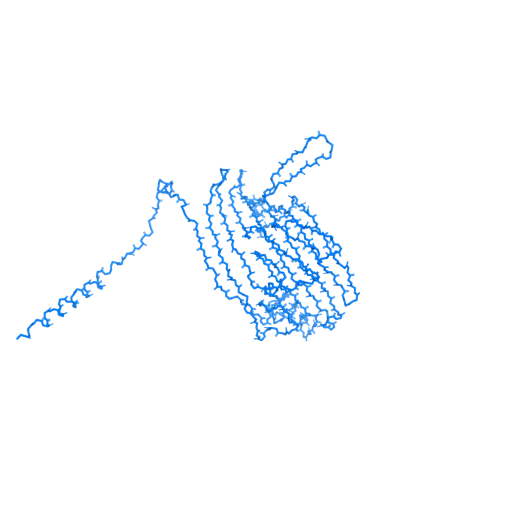5 1.00 86.00 278 SER A O 1
ATOM 2080 N N . GLY A 1 279 ? 4.799 36.189 0.883 1.00 86.69 279 GLY A N 1
ATOM 2081 C CA . GLY A 1 279 ? 4.046 36.876 1.942 1.00 86.69 279 GLY A CA 1
ATOM 2082 C C . GLY A 1 279 ? 4.495 36.515 3.365 1.00 86.69 279 GLY A C 1
ATOM 2083 O O . GLY A 1 279 ? 3.660 36.407 4.257 1.00 86.69 279 GLY A O 1
ATOM 2084 N N . GLY A 1 280 ? 5.795 36.265 3.568 1.00 86.94 280 GLY A N 1
ATOM 2085 C CA . GLY A 1 280 ? 6.365 35.890 4.870 1.00 86.94 280 GLY A CA 1
ATOM 2086 C C . GLY A 1 280 ? 6.133 34.435 5.294 1.00 86.94 280 GLY A C 1
ATOM 2087 O O . GLY A 1 280 ? 6.610 34.043 6.355 1.00 86.94 280 GLY A O 1
ATOM 2088 N N . LYS A 1 281 ? 5.449 33.625 4.476 1.00 88.06 281 LYS A N 1
ATOM 2089 C CA . LYS A 1 281 ? 5.260 32.188 4.708 1.00 88.06 281 LYS A CA 1
ATOM 2090 C C . LYS A 1 281 ? 6.136 31.377 3.771 1.00 88.06 281 LYS A C 1
ATOM 2092 O O . LYS A 1 281 ? 6.246 31.706 2.590 1.00 88.06 281 LYS A O 1
ATOM 2097 N N . THR A 1 282 ? 6.730 30.317 4.291 1.00 90.31 282 THR A N 1
ATOM 2098 C CA . THR A 1 282 ? 7.464 29.320 3.516 1.00 90.31 282 THR A CA 1
ATOM 2099 C C . THR A 1 282 ? 6.511 28.199 3.140 1.00 90.31 282 THR A C 1
ATOM 2101 O O . THR A 1 282 ? 5.850 27.616 3.999 1.00 90.31 282 THR A O 1
ATOM 2104 N N . TYR A 1 283 ? 6.453 27.906 1.848 1.00 89.75 283 TYR A N 1
ATOM 2105 C CA . TYR A 1 283 ? 5.631 26.869 1.252 1.00 89.75 283 TYR A CA 1
ATOM 2106 C C . TYR A 1 283 ? 6.516 25.738 0.754 1.00 89.75 283 TYR A C 1
ATOM 2108 O O . TYR A 1 283 ? 7.563 25.981 0.157 1.00 89.75 283 TYR A O 1
ATOM 2116 N N . LEU A 1 284 ? 6.046 24.513 0.946 1.00 89.56 284 LEU A N 1
ATOM 2117 C CA . LEU A 1 284 ? 6.505 23.329 0.240 1.00 89.56 284 LEU A CA 1
ATOM 2118 C C . LEU A 1 284 ? 5.396 22.926 -0.733 1.00 89.56 284 LEU A C 1
ATOM 2120 O O . LEU A 1 284 ? 4.292 22.570 -0.316 1.00 89.56 284 LEU A O 1
ATOM 2124 N N . CYS A 1 285 ? 5.686 23.003 -2.026 1.00 89.06 285 CYS A N 1
ATOM 2125 C CA . CYS A 1 285 ? 4.764 22.680 -3.104 1.00 89.06 285 CYS A CA 1
ATOM 2126 C C . CYS A 1 285 ? 5.211 21.391 -3.789 1.00 89.06 285 CYS A C 1
ATOM 2128 O O . CYS A 1 285 ? 6.287 21.323 -4.378 1.00 89.06 285 CYS A O 1
ATOM 2130 N N . LEU A 1 286 ? 4.354 20.378 -3.745 1.00 90.25 286 LEU A N 1
ATOM 2131 C CA . LEU A 1 286 ? 4.553 19.099 -4.409 1.00 90.25 286 LEU A CA 1
ATOM 2132 C C . LEU A 1 286 ? 3.563 18.984 -5.560 1.00 90.25 286 LEU A C 1
ATOM 2134 O O . LEU A 1 286 ? 2.372 19.233 -5.378 1.00 90.25 286 LEU A O 1
ATOM 2138 N N . ASN A 1 287 ? 4.035 18.559 -6.726 1.00 90.06 287 ASN A N 1
ATOM 2139 C CA . ASN A 1 287 ? 3.182 18.025 -7.779 1.00 90.06 287 ASN A CA 1
ATOM 2140 C C . ASN A 1 287 ? 3.545 16.557 -8.000 1.00 90.06 287 ASN A C 1
ATOM 2142 O O . ASN A 1 287 ? 4.675 16.264 -8.373 1.00 90.06 287 ASN A O 1
ATOM 2146 N N . LEU A 1 288 ? 2.596 15.649 -7.782 1.00 91.94 288 LEU A N 1
ATOM 2147 C CA . LEU A 1 288 ? 2.810 14.200 -7.789 1.00 91.94 288 LEU A CA 1
ATOM 2148 C C . LEU A 1 288 ? 1.964 13.529 -8.890 1.00 91.94 288 LEU A C 1
ATOM 2150 O O . LEU A 1 288 ? 0.980 12.857 -8.584 1.00 91.94 288 LEU A O 1
ATOM 2154 N N . PRO A 1 289 ? 2.282 13.726 -10.185 1.00 91.12 289 PRO A N 1
ATOM 2155 C CA . PRO A 1 289 ? 1.579 13.028 -11.254 1.00 91.12 289 PRO A CA 1
ATOM 2156 C C . PRO A 1 289 ? 1.713 11.518 -11.056 1.00 91.12 289 PRO A C 1
ATOM 2158 O O . PRO A 1 289 ? 2.795 11.042 -10.720 1.00 91.12 289 PRO A O 1
ATOM 2161 N N . LEU A 1 290 ? 0.639 10.769 -11.287 1.00 91.88 290 LEU A N 1
ATOM 2162 C CA . LEU A 1 290 ? 0.579 9.332 -11.019 1.00 91.88 290 LEU A CA 1
ATOM 2163 C C . LEU A 1 290 ? -0.018 8.576 -12.207 1.00 91.88 290 LEU A C 1
ATOM 2165 O O . LEU A 1 290 ? -0.955 9.057 -12.843 1.00 91.88 290 LEU A O 1
ATOM 2169 N N . THR A 1 291 ? 0.497 7.382 -12.493 1.00 91.88 291 THR A N 1
ATOM 2170 C CA . THR A 1 291 ? -0.093 6.464 -13.471 1.00 91.88 291 THR A CA 1
ATOM 2171 C C . THR A 1 291 ? -0.066 5.014 -13.003 1.00 91.88 291 THR A C 1
ATOM 2173 O O . THR A 1 291 ? 0.850 4.584 -12.296 1.00 91.88 291 THR A O 1
ATOM 2176 N N . GLY A 1 292 ? -1.070 4.260 -13.437 1.00 92.62 292 GLY A N 1
ATOM 2177 C CA . GLY A 1 292 ? -1.138 2.811 -13.335 1.00 92.62 292 GLY A CA 1
ATOM 2178 C C . GLY A 1 292 ? -2.577 2.341 -13.222 1.00 92.62 292 GLY A C 1
ATOM 2179 O O . GLY A 1 292 ? -3.490 2.979 -13.734 1.00 92.62 292 GLY A O 1
ATOM 2180 N N . SER A 1 293 ? -2.774 1.206 -12.575 1.00 93.75 293 SER A N 1
ATOM 2181 C CA . SER A 1 293 ? -4.054 0.519 -12.512 1.00 93.75 293 SER A CA 1
ATOM 2182 C C . SER A 1 293 ? -4.316 0.018 -11.098 1.00 93.75 293 SER A C 1
ATOM 2184 O O . SER A 1 293 ? -3.395 -0.417 -10.399 1.00 93.75 293 SER A O 1
ATOM 2186 N N . ILE A 1 294 ? -5.577 0.067 -10.687 1.00 94.88 294 ILE A N 1
ATOM 2187 C CA . ILE A 1 294 ? -6.047 -0.459 -9.411 1.00 94.88 294 ILE A CA 1
ATOM 2188 C C . ILE A 1 294 ? -7.240 -1.361 -9.693 1.00 94.88 294 ILE A C 1
ATOM 2190 O O . ILE A 1 294 ? -8.204 -0.934 -10.325 1.00 94.88 294 ILE A O 1
ATOM 2194 N N . ARG A 1 295 ? -7.191 -2.598 -9.206 1.00 94.25 295 ARG A N 1
ATOM 2195 C CA . ARG A 1 295 ? -8.333 -3.513 -9.232 1.00 94.25 295 ARG A CA 1
ATOM 2196 C C . ARG A 1 295 ? -8.637 -4.011 -7.828 1.00 94.25 295 ARG A C 1
ATOM 2198 O O . ARG A 1 295 ? -7.730 -4.204 -7.026 1.00 94.25 295 ARG A O 1
ATOM 2205 N N . VAL A 1 296 ? -9.911 -4.209 -7.536 1.00 95.12 296 VAL A N 1
ATOM 2206 C CA . VAL A 1 296 ? -10.437 -4.669 -6.252 1.00 95.12 296 VAL A CA 1
ATOM 2207 C C . VAL A 1 296 ? -11.318 -5.869 -6.534 1.00 95.12 296 VAL A C 1
ATOM 2209 O O . VAL A 1 296 ? -12.314 -5.723 -7.235 1.00 95.12 296 VAL A O 1
ATOM 2212 N N . ASN A 1 297 ? -10.948 -7.042 -6.023 1.00 93.06 297 ASN A N 1
ATOM 2213 C CA . ASN A 1 297 ? -11.666 -8.289 -6.289 1.00 93.06 297 ASN A CA 1
ATOM 2214 C C . ASN A 1 297 ? -13.125 -8.215 -5.841 1.00 93.06 297 ASN A C 1
ATOM 2216 O O . ASN A 1 297 ? -14.003 -8.689 -6.554 1.00 93.06 297 ASN A O 1
ATOM 2220 N N . ASP A 1 298 ? -13.370 -7.655 -4.659 1.00 92.12 298 ASP A N 1
ATOM 2221 C CA . ASP A 1 298 ? -14.724 -7.525 -4.143 1.00 92.12 298 ASP A CA 1
ATOM 2222 C C . ASP A 1 298 ? -14.845 -6.349 -3.179 1.00 92.12 298 ASP A C 1
ATOM 2224 O O . ASP A 1 298 ? -13.949 -6.084 -2.370 1.00 92.12 298 ASP A O 1
ATOM 2228 N N . PHE A 1 299 ? -15.974 -5.663 -3.264 1.00 92.12 299 PHE A N 1
ATOM 2229 C CA . PHE A 1 299 ? -16.374 -4.604 -2.359 1.00 92.12 299 PHE A CA 1
ATOM 2230 C C . PHE A 1 299 ? -17.725 -4.987 -1.759 1.00 92.12 299 PHE A C 1
ATOM 2232 O O . PHE A 1 299 ? -18.726 -5.090 -2.469 1.00 92.12 299 PHE A O 1
ATOM 2239 N N . GLN A 1 300 ? -17.747 -5.196 -0.448 1.00 90.50 300 GLN A N 1
ATOM 2240 C CA . GLN A 1 300 ? -18.908 -5.642 0.306 1.00 90.50 300 GLN A CA 1
ATOM 2241 C C . GLN A 1 300 ? -19.340 -4.576 1.313 1.00 90.50 300 GLN A C 1
ATOM 2243 O O . GLN A 1 300 ? -18.530 -4.032 2.072 1.00 90.50 300 GLN A O 1
ATOM 2248 N N . MET A 1 301 ? -20.638 -4.301 1.321 1.00 83.56 301 MET A N 1
ATOM 2249 C CA . MET A 1 301 ? -21.331 -3.607 2.396 1.00 83.56 301 MET A CA 1
ATOM 2250 C C . MET A 1 301 ? -22.292 -4.633 2.983 1.00 83.56 301 MET A C 1
ATOM 2252 O O . MET A 1 301 ? -23.318 -4.893 2.375 1.00 83.56 301 MET A O 1
ATOM 2256 N N . ASP A 1 302 ? -21.920 -5.202 4.126 1.00 80.31 302 ASP A N 1
ATOM 2257 C CA . ASP A 1 302 ? -22.533 -6.331 4.829 1.00 80.31 302 ASP A CA 1
ATOM 2258 C C . ASP A 1 302 ? -22.364 -7.723 4.183 1.00 80.31 302 ASP A C 1
ATOM 2260 O O . ASP A 1 302 ? -21.755 -7.895 3.128 1.00 80.31 302 ASP A O 1
ATOM 2264 N N . SER A 1 303 ? -22.863 -8.751 4.881 1.00 74.56 303 SER A N 1
ATOM 2265 C CA . SER A 1 303 ? -22.765 -10.162 4.461 1.00 74.56 303 SER A CA 1
ATOM 2266 C C . SER A 1 303 ? -23.608 -10.543 3.239 1.00 74.56 303 SER A C 1
ATOM 2268 O O . SER A 1 303 ? -23.497 -11.664 2.739 1.00 74.56 303 SER A O 1
ATOM 2270 N N . THR A 1 304 ? -24.469 -9.644 2.770 1.00 79.25 304 THR A N 1
ATOM 2271 C CA . THR A 1 304 ? -25.453 -9.881 1.710 1.00 79.25 304 THR A CA 1
ATOM 2272 C C . THR A 1 304 ? -25.270 -8.955 0.508 1.00 79.25 304 THR A C 1
ATOM 2274 O O . THR A 1 304 ? -25.658 -9.325 -0.602 1.00 79.25 304 THR A O 1
ATOM 2277 N N . GLY A 1 305 ? -24.653 -7.786 0.697 1.00 83.56 305 GLY A N 1
ATOM 2278 C CA . GLY A 1 305 ? -24.396 -6.801 -0.347 1.00 83.56 305 GLY A CA 1
ATOM 2279 C C . GLY A 1 305 ? -22.960 -6.838 -0.867 1.00 83.56 305 GLY A C 1
ATOM 2280 O O . GLY A 1 305 ? -22.058 -6.272 -0.257 1.00 83.56 305 GLY A O 1
ATOM 2281 N N . SER A 1 306 ? -22.749 -7.421 -2.050 1.00 88.94 306 SER A N 1
ATOM 2282 C CA . SER A 1 306 ? -21.505 -7.272 -2.820 1.00 88.94 306 SER A CA 1
ATOM 2283 C C . SER A 1 306 ? -21.757 -6.412 -4.058 1.00 88.94 306 SER A C 1
ATOM 2285 O O . SER A 1 306 ? -22.711 -6.630 -4.805 1.00 88.94 306 SER A O 1
ATOM 2287 N N . PHE A 1 307 ? -20.878 -5.438 -4.284 1.00 91.00 307 PHE A N 1
ATOM 2288 C CA . PHE A 1 307 ? -20.809 -4.663 -5.523 1.00 91.00 307 PHE A CA 1
ATOM 2289 C C . PHE A 1 307 ? -19.953 -5.364 -6.589 1.00 91.00 307 PHE A C 1
ATOM 2291 O O . PHE A 1 307 ? -19.896 -4.908 -7.730 1.00 91.00 307 PHE A O 1
ATOM 2298 N N . GLY A 1 308 ? -19.318 -6.481 -6.227 1.00 91.62 308 GLY A N 1
ATOM 2299 C CA . GLY A 1 308 ? -18.454 -7.265 -7.088 1.00 91.62 308 GLY A CA 1
ATOM 2300 C C . GLY A 1 308 ? -17.103 -6.601 -7.367 1.00 91.62 308 GLY A C 1
ATOM 2301 O O . GLY A 1 308 ? -16.680 -5.685 -6.651 1.00 91.62 308 GLY A O 1
ATOM 2302 N N . PRO A 1 309 ? -16.401 -7.078 -8.407 1.00 93.94 309 PRO A N 1
ATOM 2303 C CA . PRO A 1 309 ? -15.092 -6.566 -8.770 1.00 93.94 309 PRO A CA 1
ATOM 2304 C C . PRO A 1 309 ? -15.146 -5.140 -9.316 1.00 93.94 309 PRO A C 1
ATOM 2306 O O . PRO A 1 309 ? -15.995 -4.798 -10.137 1.00 93.94 309 PRO A O 1
ATOM 2309 N N . ILE A 1 310 ? -14.175 -4.322 -8.917 1.00 94.69 310 ILE A N 1
ATOM 2310 C CA . ILE A 1 310 ? -14.005 -2.946 -9.391 1.00 94.69 310 ILE A CA 1
ATOM 2311 C C . ILE A 1 310 ? -12.639 -2.837 -10.061 1.00 94.69 310 ILE A C 1
ATOM 2313 O O . ILE A 1 310 ? -11.634 -3.281 -9.507 1.00 94.69 310 ILE A O 1
ATOM 2317 N N . ALA A 1 311 ? -12.576 -2.217 -11.237 1.00 94.69 311 ALA A N 1
ATOM 2318 C CA . ALA A 1 311 ? -11.321 -1.960 -11.933 1.00 94.69 311 ALA A CA 1
ATOM 2319 C C . ALA A 1 311 ? -11.224 -0.509 -12.398 1.00 94.69 311 ALA A C 1
ATOM 2321 O O . ALA A 1 311 ? -12.149 0.039 -12.994 1.00 94.69 311 ALA A O 1
ATOM 2322 N N . VAL A 1 312 ? -10.061 0.084 -12.159 1.00 94.75 312 VAL A N 1
ATOM 2323 C CA . VAL A 1 312 ? -9.627 1.352 -12.732 1.00 94.75 312 VAL A CA 1
ATOM 2324 C C . VAL A 1 312 ? -8.285 1.086 -13.398 1.00 94.75 312 VAL A C 1
ATOM 2326 O O . VAL A 1 312 ? -7.241 1.108 -12.747 1.00 94.75 312 VAL A O 1
ATOM 2329 N N . ASP A 1 313 ? -8.313 0.808 -14.696 1.00 93.62 313 ASP A N 1
ATOM 2330 C CA . ASP A 1 313 ? 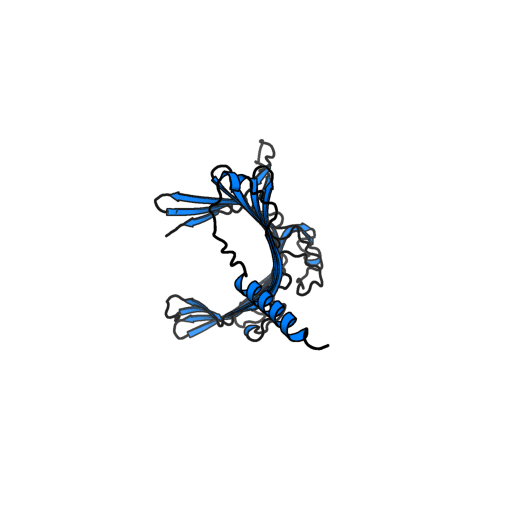-7.111 0.490 -15.464 1.00 93.62 313 ASP A CA 1
ATOM 2331 C C . ASP A 1 313 ? -6.604 1.699 -16.253 1.00 93.62 313 ASP A C 1
ATOM 2333 O O . ASP A 1 313 ? -7.383 2.504 -16.764 1.00 93.62 313 ASP A O 1
ATOM 2337 N N . GLY A 1 314 ? -5.279 1.816 -16.378 1.00 88.56 314 GLY A N 1
ATOM 2338 C CA . GLY A 1 314 ? -4.643 2.856 -17.192 1.00 88.56 314 GLY A CA 1
ATOM 2339 C C . GLY A 1 314 ? -4.882 4.284 -16.690 1.00 88.56 314 GLY A C 1
ATOM 2340 O O . GLY A 1 314 ? -4.804 5.238 -17.469 1.00 88.56 314 GLY A O 1
ATOM 2341 N N . MET A 1 315 ? -5.166 4.450 -15.396 1.00 90.31 315 MET A N 1
ATOM 2342 C CA . MET A 1 315 ? -5.325 5.754 -14.767 1.00 90.31 315 MET A CA 1
ATOM 2343 C C . MET A 1 315 ? -4.086 6.610 -15.013 1.00 90.31 315 MET A C 1
ATOM 2345 O O . MET A 1 315 ? -2.949 6.163 -14.854 1.00 90.31 315 MET A O 1
ATOM 2349 N N . THR A 1 316 ? -4.316 7.871 -15.370 1.00 88.62 316 THR A N 1
ATOM 2350 C CA . THR A 1 316 ? -3.261 8.875 -15.464 1.00 88.62 316 THR A CA 1
ATOM 2351 C C . THR A 1 316 ? -3.729 10.184 -14.847 1.00 88.62 316 THR A C 1
ATOM 2353 O O . THR A 1 316 ? -4.625 10.851 -15.358 1.00 88.62 316 THR A O 1
ATOM 2356 N N . MET A 1 317 ? -3.100 10.565 -13.741 1.00 88.12 317 MET A N 1
ATOM 2357 C CA . MET A 1 317 ? -3.318 11.821 -13.039 1.00 88.12 317 MET A CA 1
ATOM 2358 C C . MET A 1 317 ? -2.164 12.765 -13.359 1.00 88.12 317 MET A C 1
ATOM 2360 O O . MET A 1 317 ? -1.028 12.541 -12.948 1.00 88.12 317 MET A O 1
ATOM 2364 N N . ARG A 1 318 ? -2.445 13.840 -14.101 1.00 86.06 318 ARG A N 1
ATOM 2365 C CA . ARG A 1 318 ? -1.415 14.808 -14.517 1.00 86.06 318 ARG A CA 1
ATOM 2366 C C . ARG A 1 318 ? -0.967 15.738 -13.388 1.00 86.06 318 ARG A C 1
ATOM 2368 O O . ARG A 1 318 ? 0.164 16.217 -13.403 1.00 86.06 318 ARG A O 1
ATOM 2375 N N . MET A 1 319 ? -1.863 16.051 -12.457 1.00 84.94 319 MET A N 1
ATOM 2376 C CA . MET A 1 319 ? -1.579 16.960 -11.353 1.00 84.94 319 MET A CA 1
ATOM 2377 C C . MET A 1 319 ? -2.197 16.431 -10.068 1.00 84.94 319 MET A C 1
ATOM 2379 O O . MET A 1 319 ? -3.413 16.273 -9.985 1.00 84.94 319 MET A O 1
ATOM 2383 N N . VAL A 1 320 ? -1.351 16.224 -9.066 1.00 89.38 320 VAL A N 1
ATOM 2384 C CA . VAL A 1 320 ? -1.750 16.003 -7.674 1.00 89.38 320 VAL A CA 1
ATOM 2385 C C . VAL A 1 320 ? -0.942 16.997 -6.863 1.00 89.38 320 VAL A C 1
ATOM 2387 O O . VAL A 1 320 ? 0.248 16.791 -6.634 1.00 89.38 320 VAL A O 1
ATOM 2390 N N . LYS A 1 321 ? -1.562 18.129 -6.529 1.00 90.62 321 LYS A N 1
ATOM 2391 C CA . LYS A 1 321 ? -0.877 19.236 -5.864 1.00 90.62 321 LYS A CA 1
ATOM 2392 C C . LYS A 1 321 ? -1.071 19.152 -4.361 1.00 90.62 321 LYS A C 1
ATOM 2394 O O . LYS A 1 321 ? -2.204 19.166 -3.890 1.00 90.62 321 LYS A O 1
ATOM 2399 N N . VAL A 1 322 ? 0.035 19.114 -3.630 1.00 91.50 322 VAL A N 1
ATOM 2400 C CA . VAL A 1 322 ? 0.049 19.236 -2.171 1.00 91.50 322 VAL A CA 1
ATOM 2401 C C . VAL A 1 322 ? 0.844 20.484 -1.826 1.00 91.50 322 VAL A C 1
ATOM 2403 O O . VAL A 1 322 ? 2.001 20.611 -2.220 1.00 91.50 322 VAL A O 1
ATOM 2406 N N . THR A 1 323 ? 0.221 21.409 -1.103 1.00 89.94 323 THR A N 1
ATOM 2407 C CA . THR A 1 323 ? 0.878 22.622 -0.615 1.00 89.94 323 THR A CA 1
ATOM 2408 C C . THR A 1 323 ? 0.852 22.607 0.899 1.00 89.94 323 THR A C 1
ATOM 2410 O O . THR A 1 323 ? -0.215 22.639 1.509 1.00 89.94 323 THR A O 1
ATOM 2413 N N . LEU A 1 324 ? 2.038 22.559 1.492 1.00 90.56 324 LEU A N 1
ATOM 2414 C CA . LEU A 1 324 ? 2.244 22.699 2.926 1.00 90.56 324 LEU A CA 1
ATOM 2415 C C . LEU A 1 324 ? 2.824 24.087 3.185 1.00 90.56 324 LEU A C 1
ATOM 2417 O O . LEU A 1 324 ? 3.587 24.596 2.366 1.00 90.56 324 LEU A O 1
ATOM 2421 N N . TYR A 1 325 ? 2.474 24.706 4.305 1.00 88.88 325 TYR A N 1
ATOM 2422 C CA . TYR A 1 325 ? 3.021 25.999 4.704 1.00 88.88 325 TYR A CA 1
ATOM 2423 C C . TYR A 1 325 ? 3.275 26.031 6.204 1.00 88.88 325 TYR A C 1
ATOM 2425 O O . TYR A 1 325 ? 2.587 25.350 6.967 1.00 88.88 325 TYR A O 1
ATOM 2433 N N . ASN A 1 326 ? 4.258 26.824 6.626 1.00 82.69 326 ASN A N 1
ATOM 2434 C CA . ASN A 1 326 ? 4.420 27.117 8.043 1.00 82.69 326 ASN A CA 1
ATOM 2435 C C . ASN A 1 326 ? 3.291 28.044 8.519 1.00 82.69 326 ASN A C 1
ATOM 2437 O O . ASN A 1 326 ? 2.900 28.986 7.819 1.00 82.69 326 ASN A O 1
ATOM 2441 N N . ILE A 1 327 ? 2.742 27.726 9.692 1.00 65.88 327 ILE A N 1
ATOM 2442 C CA . ILE A 1 327 ? 1.763 28.568 10.388 1.00 65.88 327 ILE A CA 1
ATOM 2443 C C . ILE A 1 327 ? 2.504 29.714 11.067 1.00 65.88 327 ILE A C 1
ATOM 2445 O O . ILE A 1 327 ? 3.554 29.434 11.689 1.00 65.88 327 ILE A O 1
#

pLDDT: mean 81.13, std 12.22, range [43.84, 95.12]